Protein AF-A0A6B1FC77-F1 (afdb_monomer)

Solvent-accessible surface area (backbone atoms only — not comparable to full-atom values): 14897 Å² total; per-residue (Å²): 104,86,77,48,75,80,69,57,78,94,59,77,56,88,98,42,86,78,84,88,74,48,65,78,77,39,66,96,54,74,38,61,60,34,78,47,70,54,26,17,66,42,62,85,24,40,57,65,63,69,78,75,63,77,75,54,61,80,74,49,74,82,84,66,93,50,86,62,49,71,49,50,53,45,50,51,50,52,60,69,29,27,76,75,42,71,45,80,46,56,42,68,87,42,45,5,66,68,58,52,51,55,72,65,49,88,85,61,95,74,82,90,83,73,89,86,80,60,59,63,84,70,40,49,62,24,66,85,72,62,82,28,33,46,36,78,36,99,68,76,76,27,32,25,32,64,49,52,83,86,35,81,52,61,24,50,57,30,92,86,73,73,32,31,37,44,58,29,89,93,72,43,56,41,47,71,29,86,90,50,85,67,71,62,50,65,21,92,82,68,67,65,31,32,49,37,84,44,80,53,99,94,44,66,28,32,27,34,68,39,50,81,79,37,90,90,33,82,56,66,46,64,45,87,79,35,78,68,58,67,56,66,75,74,72,78,81,82,132

Structure (mmCIF, N/CA/C/O backbone):
data_AF-A0A6B1FC77-F1
#
_entry.id   AF-A0A6B1FC77-F1
#
loop_
_atom_site.group_PDB
_atom_site.id
_atom_site.type_symbol
_atom_site.label_atom_id
_atom_site.label_alt_id
_atom_site.label_comp_id
_atom_site.label_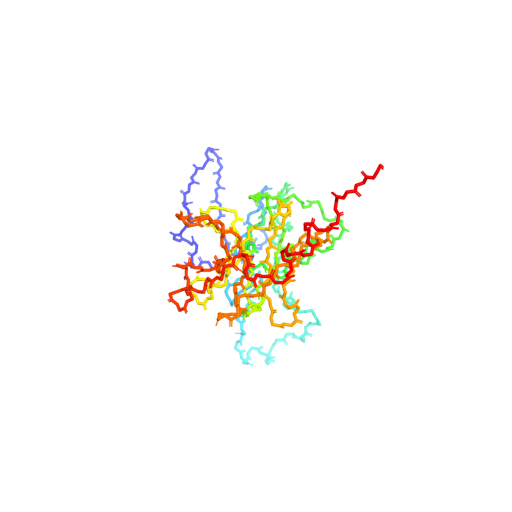asym_id
_atom_site.label_entity_id
_atom_site.label_seq_id
_atom_site.pdbx_PDB_ins_code
_atom_site.Cartn_x
_atom_site.Cartn_y
_atom_site.Cartn_z
_atom_site.occupancy
_atom_site.B_iso_or_equiv
_atom_site.auth_seq_id
_atom_site.auth_comp_id
_atom_site.auth_asym_id
_atom_site.auth_atom_id
_atom_site.pdbx_PDB_model_num
ATOM 1 N N . LEU A 1 1 ? -5.277 11.095 22.148 1.00 46.06 1 LEU A N 1
ATOM 2 C CA . LEU A 1 1 ? -6.163 12.238 21.789 1.00 46.06 1 LEU A CA 1
ATOM 3 C C . LEU A 1 1 ? -5.462 13.597 21.628 1.00 46.06 1 LEU A C 1
ATOM 5 O O . LEU A 1 1 ? -6.017 14.439 20.931 1.00 46.06 1 LEU A O 1
ATOM 9 N N . SER A 1 2 ? -4.287 13.858 22.225 1.00 41.94 2 SER A N 1
ATOM 10 C CA . SER A 1 2 ? -3.631 15.180 22.100 1.00 41.94 2 SER A CA 1
ATOM 11 C C . SER A 1 2 ? -3.271 15.571 20.657 1.00 41.94 2 SER A C 1
ATOM 13 O O . SER A 1 2 ? -3.203 16.755 20.360 1.00 41.94 2 SER A O 1
ATOM 15 N N . ARG A 1 3 ? -3.110 14.596 19.748 1.00 44.06 3 ARG A N 1
ATOM 16 C CA . ARG A 1 3 ? -2.780 14.829 18.331 1.00 44.06 3 ARG A CA 1
ATOM 17 C C . ARG A 1 3 ? -3.946 15.328 17.463 1.00 44.06 3 ARG A C 1
ATOM 19 O O . ARG A 1 3 ? -3.710 16.145 16.580 1.00 44.06 3 ARG A O 1
ATOM 26 N N . TYR A 1 4 ? -5.182 14.880 17.720 1.00 49.94 4 TYR A N 1
ATOM 27 C CA . TYR A 1 4 ? -6.354 15.223 16.888 1.00 49.94 4 TYR A CA 1
ATOM 28 C C . TYR A 1 4 ? -7.190 16.381 17.395 1.00 49.94 4 TYR A C 1
ATOM 30 O O . TYR A 1 4 ? -7.891 17.008 16.607 1.00 49.94 4 TYR A O 1
ATOM 38 N N . ARG A 1 5 ? -7.066 16.715 18.685 1.00 50.34 5 ARG A N 1
ATOM 39 C CA . ARG A 1 5 ? -7.788 17.842 19.291 1.00 50.34 5 ARG A CA 1
ATOM 40 C C . ARG A 1 5 ? -7.537 19.175 18.573 1.00 50.34 5 ARG A C 1
ATOM 42 O O . ARG A 1 5 ? -8.351 20.077 18.698 1.00 50.34 5 ARG A O 1
ATOM 49 N N . GLN A 1 6 ? -6.410 19.290 17.866 1.00 45.97 6 GLN A N 1
ATOM 50 C CA . GLN A 1 6 ? -5.999 20.489 17.130 1.00 45.97 6 GLN A CA 1
ATOM 51 C C . GLN A 1 6 ? -6.109 20.357 15.601 1.00 45.97 6 GLN A C 1
ATOM 53 O O . GLN A 1 6 ? -5.943 21.353 14.907 1.00 45.97 6 GLN A O 1
ATOM 58 N N . SER A 1 7 ? -6.349 19.157 15.061 1.00 44.78 7 SER A N 1
ATOM 59 C CA . SER A 1 7 ? -6.265 18.886 13.614 1.00 44.78 7 SER A CA 1
ATOM 60 C C . SER A 1 7 ? -7.564 18.371 12.996 1.00 44.78 7 SER A C 1
ATOM 62 O O . SER A 1 7 ? -7.728 18.461 11.781 1.00 44.78 7 SER A O 1
ATOM 64 N N . LEU A 1 8 ? -8.517 17.893 13.803 1.00 54.00 8 LEU A N 1
ATOM 65 C CA . LEU A 1 8 ? -9.879 17.660 13.335 1.00 54.00 8 LEU A CA 1
ATOM 66 C C . LEU A 1 8 ? -10.684 18.950 13.481 1.00 54.00 8 LEU A C 1
ATOM 68 O O . LEU A 1 8 ? -10.786 19.478 14.593 1.00 54.00 8 LEU A O 1
ATOM 72 N N . PRO A 1 9 ? -11.263 19.467 12.390 1.00 54.16 9 PRO A N 1
ATOM 73 C CA . PRO A 1 9 ? -11.944 20.742 12.439 1.00 54.16 9 PRO A CA 1
ATOM 74 C C . PRO A 1 9 ? -13.197 20.616 13.320 1.00 54.16 9 PRO A C 1
ATOM 76 O O . PRO A 1 9 ? -13.949 19.642 13.234 1.00 54.16 9 PRO A O 1
ATOM 79 N N . SER A 1 10 ? -13.428 21.601 14.189 1.00 56.03 10 SER A N 1
ATOM 80 C CA . SER A 1 10 ? -14.660 21.721 14.972 1.00 56.03 10 SER A CA 1
ATOM 81 C C . SER A 1 10 ? -15.781 22.234 14.064 1.00 56.03 10 SER A C 1
ATOM 83 O O . SER A 1 10 ? -16.212 23.380 14.170 1.00 56.03 10 SER A O 1
ATOM 85 N N . VAL A 1 11 ? -16.189 21.422 13.089 1.00 58.25 11 VAL A N 1
ATOM 86 C CA . VAL A 1 11 ? -17.221 21.798 12.117 1.00 58.25 11 VAL A CA 1
ATOM 87 C C . VAL A 1 11 ? -18.572 21.341 12.636 1.00 58.25 11 VAL A C 1
ATOM 89 O O . VAL A 1 11 ? -18.787 20.149 12.855 1.00 58.25 11 VAL A O 1
ATOM 92 N N . GLN A 1 12 ? -19.504 22.279 12.781 1.00 56.72 12 GLN A N 1
ATOM 93 C CA . GLN A 1 12 ? -20.919 21.935 12.792 1.00 56.72 12 GLN A CA 1
ATOM 94 C C . GLN A 1 12 ? -21.376 21.746 11.351 1.00 56.72 12 GLN A C 1
ATOM 96 O O . GLN A 1 12 ? -21.453 22.695 10.571 1.00 56.72 12 GLN A O 1
ATOM 101 N N . VAL A 1 13 ? -21.638 20.499 10.977 1.00 59.28 13 VAL A N 1
ATOM 102 C CA . VAL A 1 13 ? -22.193 20.172 9.666 1.00 59.28 13 VAL A CA 1
ATOM 103 C C . VAL A 1 13 ? -23.699 20.030 9.842 1.00 59.28 13 VAL A C 1
ATOM 105 O O . VAL A 1 13 ? -24.142 19.035 10.403 1.00 59.28 13 VAL A O 1
ATOM 108 N N . ARG A 1 14 ? -24.466 21.029 9.376 1.00 57.38 14 ARG A N 1
ATOM 109 C CA . ARG A 1 14 ? -25.935 20.994 9.184 1.00 57.38 14 ARG A CA 1
ATOM 110 C C . ARG A 1 14 ? -26.692 20.215 10.275 1.00 57.38 14 ARG A C 1
ATOM 112 O O . ARG A 1 14 ? -27.082 19.069 10.059 1.00 57.38 14 ARG A O 1
ATOM 119 N N . ASP A 1 15 ? -26.850 20.841 11.440 1.00 65.56 15 ASP A N 1
ATOM 120 C CA . ASP A 1 15 ? -27.596 20.340 12.610 1.00 65.56 15 ASP A CA 1
ATOM 121 C C . ASP A 1 15 ? -27.079 19.034 13.241 1.00 65.56 15 ASP A C 1
ATOM 123 O O . ASP A 1 15 ? -27.735 18.448 14.103 1.00 65.56 15 ASP A O 1
ATOM 127 N N . ARG A 1 16 ? -25.878 18.568 12.869 1.00 67.69 16 ARG A N 1
ATOM 128 C CA . ARG A 1 16 ? -25.232 17.403 13.490 1.00 67.69 16 ARG A CA 1
ATOM 129 C C . ARG A 1 16 ? -24.074 17.820 14.385 1.00 67.69 16 ARG A C 1
ATOM 131 O O . ARG A 1 16 ? -23.203 18.598 13.994 1.00 67.69 16 ARG A O 1
ATOM 138 N N . THR A 1 17 ? -24.046 17.252 15.589 1.00 75.44 17 THR A N 1
ATOM 139 C CA . THR A 1 17 ? -22.968 17.476 16.558 1.00 75.44 17 THR A CA 1
ATOM 140 C C . THR A 1 17 ? -21.870 16.439 16.354 1.00 75.44 17 THR A C 1
ATOM 142 O O . THR A 1 17 ? -22.101 15.245 16.528 1.00 75.44 17 THR A O 1
ATOM 145 N N . LEU A 1 18 ? -20.662 16.890 16.014 1.00 78.75 18 LEU A N 1
ATOM 146 C CA . LEU A 1 18 ? -19.475 16.040 15.975 1.00 78.75 18 LEU A CA 1
ATOM 147 C C . LEU A 1 18 ? -18.827 16.009 17.365 1.00 78.75 18 LEU A C 1
ATOM 149 O O . LEU A 1 18 ? -18.390 17.044 17.867 1.00 78.75 18 LEU A O 1
ATOM 153 N N . GLN A 1 19 ? -18.745 14.831 17.984 1.00 80.81 19 GLN A N 1
ATOM 154 C CA . GLN A 1 19 ? -18.071 14.639 19.271 1.00 80.81 19 GLN A CA 1
ATOM 155 C C . GLN A 1 19 ? -16.763 13.867 19.083 1.00 80.81 19 GLN A C 1
ATOM 157 O O . GLN A 1 19 ? -16.722 12.861 18.382 1.00 80.81 19 GLN A O 1
ATOM 162 N N . GLN A 1 20 ? -15.692 14.342 19.720 1.00 80.00 20 GLN A N 1
ATOM 163 C CA . GLN A 1 20 ? -14.365 13.729 19.653 1.00 80.00 20 GLN A CA 1
ATOM 164 C C . GLN A 1 20 ? -13.983 13.155 21.024 1.00 80.00 20 GLN A C 1
ATOM 166 O O . GLN A 1 20 ? -14.047 13.853 22.037 1.00 80.00 20 GLN A O 1
ATOM 171 N N . SER A 1 21 ? -13.548 11.897 21.062 1.00 80.75 21 SER A N 1
ATOM 172 C CA . SER A 1 21 ? -13.193 11.177 22.294 1.00 80.75 21 SER A CA 1
ATOM 173 C C . SER A 1 21 ? -12.153 10.082 22.013 1.00 80.75 21 SER A C 1
ATOM 175 O O . SER A 1 21 ? -12.058 9.603 20.886 1.00 80.75 21 SER A O 1
ATOM 177 N N . THR A 1 22 ? -11.372 9.656 23.017 1.00 82.06 22 THR A N 1
ATOM 178 C CA . THR A 1 22 ? -10.685 8.353 22.932 1.00 82.06 22 THR A CA 1
ATOM 179 C C . THR A 1 22 ? -11.725 7.258 23.102 1.00 82.06 22 THR A C 1
ATOM 181 O O . THR A 1 22 ? -12.729 7.470 23.787 1.00 82.06 22 THR A O 1
ATOM 184 N N . VAL A 1 23 ? -11.434 6.069 22.578 1.00 78.62 23 VAL A N 1
ATOM 185 C CA . VAL A 1 23 ? -12.248 4.872 22.816 1.00 78.62 23 VAL A CA 1
ATOM 186 C C . VAL A 1 23 ? -12.459 4.636 24.319 1.00 78.62 23 VAL A C 1
ATOM 188 O O . VAL A 1 23 ? -13.595 4.461 24.751 1.00 78.62 23 VAL A O 1
ATOM 191 N N . HIS A 1 24 ? -11.407 4.775 25.137 1.00 75.50 24 HIS A N 1
ATOM 192 C CA . HIS A 1 24 ? -11.512 4.682 26.601 1.00 75.50 24 HIS A CA 1
ATOM 193 C C . HIS A 1 24 ? -12.516 5.677 27.202 1.00 75.50 24 HIS A C 1
ATOM 195 O O . HIS A 1 24 ? -13.361 5.295 28.006 1.00 75.50 24 HIS A O 1
ATOM 201 N N . SER A 1 25 ? -12.453 6.953 26.805 1.00 77.25 25 SER A N 1
ATOM 202 C CA . SER A 1 25 ? -13.343 7.997 27.340 1.00 77.25 25 SER A CA 1
ATOM 203 C C . SER A 1 25 ? -14.783 7.915 26.819 1.00 77.25 25 SER A C 1
ATOM 205 O O . SER A 1 25 ? -15.677 8.537 27.389 1.00 77.25 25 SER A O 1
ATOM 207 N N . ALA A 1 26 ? -15.008 7.167 25.736 1.00 72.44 26 ALA A N 1
ATOM 208 C CA . ALA A 1 26 ? -16.321 6.958 25.133 1.00 72.44 26 ALA A CA 1
ATOM 209 C C . ALA A 1 26 ? -17.082 5.772 25.748 1.00 72.44 26 ALA A C 1
ATOM 211 O O . ALA A 1 26 ? -18.221 5.505 25.361 1.00 72.44 26 ALA A O 1
ATOM 212 N N . LYS A 1 27 ? -16.480 5.047 26.700 1.00 75.44 27 LYS A N 1
ATOM 213 C CA . LYS A 1 27 ? -17.118 3.904 27.357 1.00 75.44 27 LYS A CA 1
ATOM 214 C C . LYS A 1 27 ? -18.454 4.325 27.985 1.00 75.44 27 LYS A C 1
ATOM 216 O O . LYS A 1 27 ? -18.521 5.297 28.730 1.00 75.44 27 LYS A O 1
ATOM 221 N N . GLY A 1 28 ? -19.519 3.590 27.665 1.00 78.62 28 GLY A N 1
ATOM 222 C CA . GLY A 1 28 ? -20.880 3.881 28.136 1.00 78.62 28 GLY A CA 1
ATOM 223 C C . GLY A 1 28 ? -21.636 4.955 27.343 1.00 78.62 28 GLY A C 1
ATOM 224 O O . GLY A 1 28 ? -22.764 5.272 27.702 1.00 78.62 28 GLY A O 1
ATOM 225 N N . ARG A 1 29 ? -21.057 5.502 26.266 1.00 81.44 29 ARG A N 1
ATOM 226 C CA . ARG A 1 29 ? -21.741 6.411 25.333 1.00 81.44 29 ARG A CA 1
ATOM 227 C C . ARG A 1 29 ? -22.002 5.712 24.007 1.00 81.44 29 ARG A C 1
ATOM 229 O O . ARG A 1 29 ? -21.190 4.906 23.564 1.00 81.44 29 ARG A O 1
ATOM 236 N N . GLU A 1 30 ? -23.119 6.041 23.376 1.00 87.56 30 GLU A N 1
ATOM 237 C CA . GLU A 1 30 ? -23.493 5.549 22.050 1.00 87.56 30 GLU A CA 1
ATOM 238 C C . GLU A 1 30 ? -23.636 6.716 21.079 1.00 87.56 30 GLU A C 1
ATOM 240 O O . GLU A 1 30 ? -23.892 7.851 21.488 1.00 87.56 30 GLU A O 1
ATOM 245 N N . ALA A 1 31 ? -23.484 6.423 19.792 1.00 88.00 31 ALA A N 1
ATOM 246 C CA . ALA A 1 31 ? -23.710 7.373 18.714 1.00 88.00 31 ALA A CA 1
ATOM 247 C C . ALA A 1 31 ? -24.413 6.679 17.544 1.00 88.00 31 ALA A C 1
ATOM 249 O O . ALA A 1 31 ? -24.269 5.472 17.350 1.00 88.00 31 ALA A O 1
ATOM 250 N N . ASP A 1 32 ? -25.140 7.437 16.724 1.00 90.44 32 ASP A N 1
ATOM 251 C CA . ASP A 1 32 ? -25.748 6.881 15.508 1.00 90.44 32 ASP A CA 1
ATOM 252 C C . ASP A 1 32 ? -24.677 6.338 14.555 1.00 90.44 32 ASP A C 1
ATOM 254 O O . ASP A 1 32 ? -24.821 5.257 13.988 1.00 90.44 32 ASP A O 1
ATOM 258 N N . TYR A 1 33 ? -23.566 7.068 14.440 1.00 90.62 33 TYR A N 1
ATOM 259 C CA . TYR A 1 33 ? -22.418 6.700 13.625 1.00 90.62 33 TYR A CA 1
ATOM 260 C C . TYR A 1 33 ? -21.125 6.879 14.412 1.00 90.62 33 TYR A C 1
ATOM 262 O O . TYR A 1 33 ? -20.954 7.874 15.119 1.00 90.62 33 TYR A O 1
ATOM 270 N N . VAL A 1 34 ? -20.192 5.945 14.240 1.00 91.19 34 VAL A N 1
ATOM 271 C CA . VAL A 1 34 ? -18.843 6.025 14.814 1.00 91.19 34 VAL A CA 1
ATOM 272 C C . VAL A 1 34 ? -17.828 6.093 13.682 1.00 91.19 34 VAL A C 1
ATOM 274 O O . VAL A 1 34 ? -17.891 5.309 12.740 1.00 91.19 34 VAL A O 1
ATOM 277 N N . VAL A 1 35 ? -16.878 7.021 13.781 1.00 91.00 35 VAL A N 1
ATOM 278 C CA . VAL A 1 35 ? -15.728 7.098 12.874 1.00 91.00 35 VAL A CA 1
ATOM 279 C C . VAL A 1 35 ? -14.473 6.799 13.683 1.00 91.00 35 VAL A C 1
ATOM 281 O O . VAL A 1 35 ? -14.120 7.561 14.583 1.00 91.00 35 VAL A O 1
ATOM 284 N N . VAL A 1 36 ? -13.811 5.686 13.379 1.00 90.75 36 VAL A N 1
ATOM 285 C CA . VAL A 1 36 ? -12.549 5.295 14.013 1.00 90.75 36 VAL A CA 1
ATOM 286 C C . VAL A 1 36 ? -11.402 5.743 13.118 1.00 90.75 36 VAL A C 1
ATOM 288 O O . VAL A 1 36 ? -11.372 5.440 11.926 1.00 90.75 36 VAL A O 1
ATOM 291 N N . LEU A 1 37 ? -10.468 6.487 13.702 1.00 89.81 37 LEU A N 1
ATOM 292 C CA . LEU A 1 37 ? -9.291 7.026 13.027 1.00 89.81 37 LEU A CA 1
ATOM 293 C C . LEU A 1 37 ? -8.033 6.281 13.483 1.00 89.81 37 LEU A C 1
ATOM 295 O O . LEU A 1 37 ? -8.066 5.556 14.475 1.00 89.81 37 LEU A O 1
ATOM 299 N N . ASP A 1 38 ? -6.917 6.519 12.792 1.00 87.81 38 ASP A N 1
ATOM 300 C CA . ASP A 1 38 ? -5.596 5.976 13.142 1.00 87.81 38 ASP A CA 1
ATOM 301 C C . ASP A 1 38 ? -5.481 4.448 13.139 1.00 87.81 38 ASP A C 1
ATOM 303 O O . ASP A 1 38 ? -4.622 3.872 13.805 1.00 87.81 38 ASP A O 1
ATOM 307 N N . LEU A 1 39 ? -6.279 3.782 12.304 1.00 89.56 39 LEU A N 1
ATOM 308 C CA . LEU A 1 39 ? -6.163 2.343 12.078 1.00 89.56 39 LEU A CA 1
ATOM 309 C C . LEU A 1 39 ? -4.975 2.027 11.164 1.00 89.56 39 LEU A C 1
ATOM 311 O O . LEU A 1 39 ? -5.123 1.717 9.980 1.00 89.56 39 LEU A O 1
ATOM 315 N N . LYS A 1 40 ? -3.779 2.105 11.737 1.00 88.31 40 LYS A N 1
ATOM 316 C CA . LYS A 1 40 ? -2.499 1.865 11.074 1.00 88.31 40 LYS A CA 1
ATOM 317 C C . LYS A 1 40 ? -1.528 1.144 11.997 1.00 88.31 40 LYS A C 1
ATOM 319 O O . LYS A 1 40 ? -1.560 1.347 13.207 1.00 88.31 40 LYS A O 1
ATOM 324 N N . ASP A 1 41 ? -0.669 0.331 11.404 1.00 87.25 41 ASP A N 1
ATOM 325 C CA . ASP A 1 41 ? 0.380 -0.412 12.098 1.00 87.25 41 ASP A CA 1
ATOM 326 C C . ASP A 1 41 ? 1.590 0.502 12.376 1.00 87.25 41 ASP A C 1
ATOM 328 O O . ASP A 1 41 ? 2.491 0.676 11.548 1.00 87.25 41 ASP A O 1
ATOM 332 N N . GLU A 1 42 ? 1.554 1.195 13.516 1.00 84.38 42 GLU A N 1
ATOM 333 C CA . GLU A 1 42 ? 2.651 2.025 14.016 1.00 84.38 42 GLU A CA 1
ATOM 334 C C . GLU A 1 42 ? 2.587 2.177 15.542 1.00 84.38 42 GLU A C 1
ATOM 336 O O . GLU A 1 42 ? 1.525 2.025 16.137 1.00 84.38 42 GLU A O 1
ATOM 341 N N . ARG A 1 43 ? 3.689 2.607 16.180 1.00 82.38 43 ARG A N 1
ATOM 342 C CA . ARG A 1 43 ? 3.772 2.738 17.653 1.00 82.38 43 ARG A CA 1
ATOM 343 C C . ARG A 1 43 ? 2.615 3.498 18.310 1.00 82.38 43 ARG A C 1
ATOM 345 O O . ARG A 1 43 ? 2.259 3.187 19.437 1.00 82.38 43 ARG A O 1
ATOM 352 N N . ARG A 1 44 ? 2.059 4.515 17.638 1.00 83.25 44 ARG A N 1
ATOM 353 C CA . ARG A 1 44 ? 0.916 5.316 18.136 1.00 83.25 44 ARG A CA 1
ATOM 354 C C . ARG A 1 44 ? -0.385 5.078 17.367 1.00 83.25 44 ARG A C 1
ATOM 356 O O . ARG A 1 44 ? -1.292 5.901 17.479 1.00 83.25 44 ARG A O 1
ATOM 363 N N . GLY A 1 45 ? -0.417 4.053 16.524 1.00 87.25 45 GLY A N 1
ATOM 364 C CA . GLY A 1 45 ? -1.601 3.650 15.788 1.00 87.25 45 GLY A CA 1
ATOM 365 C C . GLY A 1 45 ? -2.589 2.941 16.701 1.00 87.25 45 GLY A C 1
ATOM 366 O O . GLY A 1 45 ? -2.458 2.967 17.925 1.00 87.25 45 GLY A O 1
ATOM 367 N N . PHE A 1 46 ? -3.592 2.327 16.090 1.00 88.88 46 PHE A N 1
ATOM 368 C CA . PHE A 1 46 ? -4.536 1.471 16.786 1.00 88.88 46 PHE A CA 1
ATOM 369 C C . PHE A 1 46 ? -4.509 0.073 16.150 1.00 88.88 46 PHE A C 1
ATOM 371 O O . PHE A 1 46 ? -4.914 -0.044 14.986 1.00 88.88 46 PHE A O 1
ATOM 378 N N . PRO A 1 47 ? -4.023 -0.977 16.847 1.00 89.88 47 PRO A N 1
ATOM 379 C CA . PRO A 1 47 ? -3.602 -1.033 18.256 1.00 89.88 47 PRO A CA 1
ATOM 380 C C . PRO A 1 47 ? -2.381 -0.169 18.596 1.00 89.88 47 PRO A C 1
ATOM 382 O O . PRO A 1 47 ? -1.476 -0.006 17.776 1.00 89.88 47 PRO A O 1
ATOM 385 N N . SER A 1 48 ? -2.361 0.359 19.821 1.00 87.06 48 SER A N 1
ATOM 386 C CA . SER A 1 48 ? -1.160 0.961 20.406 1.00 87.06 48 SER A CA 1
ATOM 387 C C . SER A 1 48 ? -0.088 -0.110 20.636 1.00 87.06 48 SER A C 1
ATOM 389 O O . SER A 1 48 ? -0.391 -1.192 21.129 1.00 87.06 48 SER A O 1
ATOM 391 N N . GLN A 1 49 ? 1.170 0.204 20.310 1.00 84.44 49 GLN A N 1
ATOM 392 C CA . GLN A 1 49 ? 2.334 -0.665 20.574 1.00 84.44 49 GLN A CA 1
ATOM 393 C C . GLN A 1 49 ? 3.266 -0.049 21.625 1.00 84.44 49 GLN A C 1
ATOM 395 O O . GLN A 1 49 ? 4.454 -0.366 21.686 1.00 84.44 49 GLN A O 1
ATOM 400 N N . PHE A 1 50 ? 2.776 0.930 22.385 1.00 80.62 50 PHE A N 1
ATOM 401 C CA . PHE A 1 50 ? 3.489 1.368 23.575 1.00 80.62 50 PHE A CA 1
ATOM 402 C C . PHE A 1 50 ? 3.398 0.271 24.625 1.00 80.62 50 PHE A C 1
ATOM 404 O O . PHE A 1 50 ? 2.301 -0.148 24.971 1.00 80.62 50 PHE A O 1
ATOM 411 N N . GLU A 1 51 ? 4.557 -0.170 25.095 1.00 69.56 51 GLU A N 1
ATOM 412 C CA . GLU A 1 51 ? 4.660 -1.019 26.272 1.00 69.56 51 GLU A CA 1
ATOM 413 C C . GLU A 1 51 ? 4.376 -0.172 27.514 1.00 69.56 51 GLU A C 1
ATOM 415 O O . GLU A 1 51 ? 4.812 0.986 27.602 1.00 69.56 51 GLU A O 1
ATOM 420 N N . ASP A 1 52 ? 3.619 -0.748 28.440 1.00 70.69 52 ASP A N 1
ATOM 421 C CA . ASP A 1 52 ? 3.378 -0.164 29.750 1.00 70.69 52 ASP A CA 1
ATOM 422 C C . ASP A 1 52 ? 4.637 -0.245 30.626 1.00 70.69 52 ASP A C 1
ATOM 424 O O . ASP A 1 52 ? 5.634 -0.888 30.289 1.00 70.69 52 ASP A O 1
ATOM 428 N N . ASP A 1 53 ? 4.625 0.474 31.747 1.00 77.69 53 ASP A N 1
ATOM 429 C CA . ASP A 1 53 ? 5.733 0.431 32.697 1.00 77.69 53 ASP A CA 1
ATOM 430 C C . ASP A 1 53 ? 5.875 -0.994 33.273 1.00 77.69 53 ASP A C 1
ATOM 432 O O . ASP A 1 53 ? 4.877 -1.528 33.762 1.00 77.69 53 ASP A O 1
ATOM 436 N N . PRO A 1 54 ? 7.084 -1.592 33.300 1.00 76.62 54 PRO A N 1
ATOM 437 C CA . PRO A 1 54 ? 7.306 -2.932 33.855 1.00 76.62 54 PRO A CA 1
ATOM 438 C C . PRO A 1 54 ? 6.827 -3.108 35.305 1.00 76.62 54 PRO A C 1
ATOM 440 O O . PRO A 1 54 ? 6.602 -4.224 35.766 1.00 76.62 54 PRO A O 1
ATOM 443 N N . LEU A 1 55 ? 6.677 -2.019 36.067 1.00 79.50 55 LEU A N 1
ATOM 444 C CA . LEU A 1 55 ? 6.112 -2.068 37.417 1.00 79.50 55 LEU A CA 1
ATOM 445 C C . LEU A 1 55 ? 4.615 -2.397 37.426 1.00 79.50 55 LEU A C 1
ATOM 447 O O . LEU A 1 55 ? 4.123 -2.941 38.416 1.00 79.50 55 LEU A O 1
ATOM 451 N N . LEU A 1 56 ? 3.888 -2.079 36.353 1.00 72.44 56 LEU A N 1
ATOM 452 C CA . LEU A 1 56 ? 2.468 -2.402 36.218 1.00 72.44 56 LEU A CA 1
ATOM 453 C C . LEU A 1 56 ? 2.249 -3.904 35.997 1.00 72.44 56 LEU A C 1
ATOM 455 O O . LEU A 1 56 ? 1.211 -4.415 36.414 1.00 72.44 56 LEU A O 1
ATOM 459 N N . ASP A 1 57 ? 3.250 -4.628 35.487 1.00 73.25 57 ASP A N 1
ATOM 460 C CA . ASP A 1 57 ? 3.198 -6.087 35.316 1.00 73.25 57 ASP A CA 1
ATOM 461 C C . ASP A 1 57 ? 3.016 -6.826 36.649 1.00 73.25 57 ASP A C 1
ATOM 463 O O . ASP A 1 57 ? 2.404 -7.891 36.698 1.00 73.25 57 ASP A O 1
ATOM 467 N N . LEU A 1 58 ? 3.490 -6.244 37.759 1.00 78.06 58 LEU A N 1
ATOM 468 C CA . LEU A 1 58 ? 3.361 -6.827 39.102 1.00 78.06 58 LEU A CA 1
ATOM 469 C C . LEU A 1 58 ? 1.904 -6.947 39.567 1.00 78.06 58 LEU A C 1
ATOM 471 O O . LEU A 1 58 ? 1.603 -7.746 40.455 1.00 78.06 58 LEU A O 1
ATOM 475 N N . VAL A 1 59 ? 1.016 -6.126 39.005 1.00 82.00 59 VAL A N 1
ATOM 476 C CA . VAL A 1 59 ? -0.416 -6.083 39.335 1.00 82.00 59 VAL A CA 1
ATOM 477 C C . VAL A 1 59 ? -1.299 -6.363 38.121 1.00 82.00 59 VAL A C 1
ATOM 479 O O . VAL A 1 59 ? -2.527 -6.334 38.240 1.00 82.00 59 VAL A O 1
ATOM 482 N N . ALA A 1 60 ? -0.692 -6.628 36.964 1.00 71.38 60 ALA A N 1
ATOM 483 C CA . ALA A 1 60 ? -1.412 -6.907 35.742 1.00 71.38 60 ALA A CA 1
ATOM 484 C C . ALA A 1 60 ? -2.111 -8.273 35.835 1.00 71.38 60 ALA A C 1
ATOM 486 O O . ALA A 1 60 ? -1.584 -9.224 36.426 1.00 71.38 60 ALA A O 1
ATOM 487 N N . PRO A 1 61 ? -3.313 -8.404 35.253 1.00 70.50 61 PRO A N 1
ATOM 488 C CA . PRO A 1 61 ? -3.912 -9.711 35.049 1.00 70.50 61 PRO A CA 1
ATOM 489 C C . PRO A 1 61 ? -2.991 -10.594 34.184 1.00 70.50 61 PRO A C 1
ATOM 491 O O . PRO A 1 61 ? 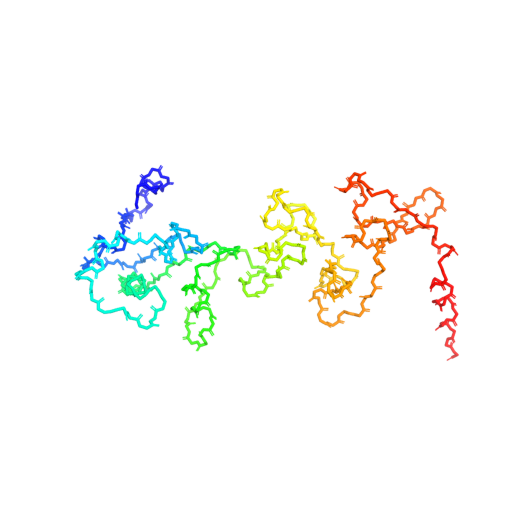-2.174 -10.081 33.418 1.00 70.50 61 PRO A O 1
ATOM 494 N N . PRO A 1 62 ? -3.113 -11.929 34.282 1.00 71.06 62 PRO A N 1
ATOM 495 C CA . PRO A 1 62 ? -2.307 -12.840 33.481 1.00 71.06 62 PRO A CA 1
ATOM 496 C C . PRO A 1 62 ? -2.466 -12.546 31.986 1.00 71.06 62 PRO A C 1
ATOM 498 O O . PRO A 1 62 ? -3.576 -12.322 31.501 1.00 71.06 62 PRO A O 1
ATOM 501 N N . MET A 1 63 ? -1.337 -12.574 31.277 1.00 67.56 63 MET A N 1
ATOM 502 C CA . MET A 1 63 ? -1.245 -12.221 29.864 1.00 67.56 63 MET A CA 1
ATOM 503 C C . MET A 1 63 ? -2.202 -13.081 29.026 1.00 67.56 63 MET A C 1
ATOM 505 O O . MET A 1 63 ? -2.143 -14.313 29.047 1.00 67.56 63 MET A O 1
ATOM 509 N N . GLU A 1 64 ? -3.111 -12.431 28.301 1.00 73.94 64 GLU A N 1
ATOM 510 C CA . GLU A 1 64 ? -4.044 -13.115 27.406 1.00 73.94 64 GLU A CA 1
ATOM 511 C C . GLU A 1 64 ? -3.298 -13.662 26.178 1.00 73.94 64 GLU A C 1
ATOM 513 O O . GLU A 1 64 ? -2.371 -13.040 25.667 1.00 73.94 64 GLU A O 1
ATOM 518 N N . ALA A 1 65 ? -3.723 -14.820 25.662 1.00 76.31 65 ALA A N 1
ATOM 519 C CA . ALA A 1 65 ? -3.053 -15.486 24.538 1.00 76.31 65 ALA A CA 1
ATOM 520 C C . ALA A 1 65 ? -3.152 -14.725 23.198 1.00 76.31 65 ALA A C 1
ATOM 522 O O . ALA A 1 65 ? -2.478 -15.080 22.232 1.00 76.31 65 ALA A O 1
ATOM 523 N N . HIS A 1 66 ? -4.011 -13.708 23.114 1.00 74.69 66 HIS A N 1
ATOM 524 C CA . HIS A 1 66 ? -4.238 -12.942 21.895 1.00 74.69 66 HIS A CA 1
ATOM 525 C C . HIS A 1 66 ? -3.359 -11.689 21.859 1.00 74.69 66 HIS A C 1
ATOM 527 O O . HIS A 1 66 ? -3.395 -10.865 22.769 1.00 74.69 66 HIS A O 1
ATOM 533 N N . GLU A 1 67 ? -2.621 -11.513 20.765 1.00 82.31 67 GLU A N 1
ATOM 534 C CA . GLU A 1 67 ? -1.803 -10.322 20.517 1.00 82.31 67 GLU A CA 1
ATOM 535 C C . GLU A 1 67 ? -2.650 -9.046 20.643 1.00 82.31 67 GLU A C 1
ATOM 537 O O . GLU A 1 67 ? -3.731 -8.987 20.067 1.00 82.31 67 GLU A O 1
ATOM 542 N N . PHE A 1 68 ? -2.200 -8.025 21.374 1.00 86.56 68 PHE A N 1
ATOM 543 C CA . PHE A 1 68 ? -2.969 -6.789 21.608 1.00 86.56 68 PHE A CA 1
ATOM 544 C C . PHE A 1 68 ? -4.356 -6.999 22.259 1.00 86.56 68 PHE A C 1
ATOM 546 O O . PHE A 1 68 ? -5.305 -6.285 21.928 1.00 86.56 68 PHE A O 1
ATOM 553 N N . ALA A 1 69 ? -4.517 -7.971 23.165 1.00 85.81 69 ALA A N 1
ATOM 554 C CA . ALA A 1 69 ? -5.815 -8.320 23.761 1.00 85.81 69 ALA A CA 1
ATOM 555 C C . ALA A 1 69 ? -6.607 -7.125 24.328 1.00 85.81 69 ALA A C 1
ATOM 557 O O . ALA A 1 69 ? -7.799 -6.983 24.038 1.00 85.81 69 ALA A O 1
ATOM 558 N N . GLU A 1 70 ? -5.966 -6.236 25.091 1.00 84.00 70 GLU A N 1
ATOM 559 C CA . GLU A 1 70 ? -6.641 -5.056 25.645 1.00 84.00 70 GLU A CA 1
ATOM 560 C C . GLU A 1 70 ? -7.130 -4.104 24.545 1.00 84.00 70 GLU A C 1
ATOM 562 O O . GLU A 1 70 ? -8.301 -3.712 24.516 1.00 84.00 70 GLU A O 1
ATOM 567 N N . GLU A 1 71 ? -6.270 -3.806 23.572 1.00 89.00 71 GLU A N 1
ATOM 568 C CA . GLU A 1 71 ? -6.600 -2.961 22.424 1.00 89.00 71 GLU A CA 1
ATOM 569 C C . GLU A 1 71 ? -7.703 -3.583 21.550 1.00 89.00 71 GLU A C 1
ATOM 571 O O . GLU A 1 71 ? -8.569 -2.864 21.045 1.00 89.00 71 GLU A O 1
ATOM 576 N N . ARG A 1 72 ? -7.759 -4.917 21.424 1.00 90.50 72 ARG A N 1
ATOM 577 C CA . ARG A 1 72 ? -8.859 -5.627 20.742 1.00 90.50 72 ARG A CA 1
ATOM 578 C C . ARG A 1 72 ? -10.193 -5.414 21.447 1.00 90.50 72 ARG A C 1
ATOM 580 O O . ARG A 1 72 ? -11.203 -5.168 20.784 1.00 90.50 72 ARG A O 1
ATOM 587 N N . ARG A 1 73 ? -10.217 -5.466 22.785 1.00 89.12 73 ARG A N 1
ATOM 588 C CA . ARG A 1 73 ? -11.432 -5.182 23.572 1.00 89.12 73 ARG A CA 1
ATOM 589 C C . ARG A 1 73 ? -11.892 -3.745 23.348 1.00 89.12 73 ARG A C 1
ATOM 591 O O . ARG A 1 73 ? -13.088 -3.506 23.184 1.00 89.12 73 ARG A O 1
ATOM 598 N N . LEU A 1 74 ? -10.960 -2.795 23.281 1.00 89.12 74 LEU A N 1
ATOM 599 C CA . LEU A 1 74 ? -11.275 -1.409 22.932 1.00 89.12 74 LEU A CA 1
ATOM 600 C C . LEU A 1 74 ? -11.829 -1.302 21.513 1.00 89.12 74 LEU A C 1
ATOM 602 O O . LEU A 1 74 ? -12.833 -0.622 21.303 1.00 89.12 74 LEU A O 1
ATOM 606 N N . PHE A 1 75 ? -11.228 -1.993 20.546 1.00 91.00 75 PHE A N 1
ATOM 607 C CA . PHE A 1 75 ? -11.690 -1.966 19.163 1.00 91.00 75 PHE A CA 1
ATOM 608 C C . PHE A 1 75 ? -13.124 -2.489 19.063 1.00 91.00 75 PHE A C 1
ATOM 610 O O . PHE A 1 75 ? -13.988 -1.804 18.519 1.00 91.00 75 PHE A O 1
ATOM 617 N N . TYR A 1 76 ? -13.424 -3.618 19.710 1.00 90.25 76 TYR A N 1
ATOM 618 C CA . TYR A 1 76 ? -14.785 -4.143 19.824 1.00 90.25 76 TYR A CA 1
ATOM 619 C C . TYR A 1 76 ? -15.757 -3.141 20.468 1.00 90.25 76 TYR A C 1
ATOM 621 O O . TYR A 1 76 ? -16.873 -2.946 19.978 1.00 90.25 76 TYR A O 1
ATOM 629 N N . VAL A 1 77 ? -15.347 -2.454 21.541 1.00 89.81 77 VAL A N 1
ATOM 630 C CA . VAL A 1 77 ? -16.165 -1.393 22.151 1.00 89.81 77 VAL A CA 1
ATOM 631 C C . VAL A 1 77 ? -16.463 -0.298 21.130 1.00 89.81 77 VAL A C 1
ATOM 633 O O . VAL A 1 77 ? -17.628 0.063 20.985 1.00 89.81 77 VAL A O 1
ATOM 636 N N . ALA A 1 78 ? -15.458 0.187 20.394 1.00 88.94 78 ALA A N 1
ATOM 637 C CA . ALA A 1 78 ? -15.633 1.221 19.375 1.00 88.94 78 ALA A CA 1
ATOM 638 C C . ALA A 1 78 ? -16.613 0.789 18.272 1.00 88.94 78 ALA A C 1
ATOM 640 O O . ALA A 1 78 ? -17.503 1.564 17.920 1.00 88.94 78 ALA A O 1
ATOM 641 N N . LEU A 1 79 ? -16.496 -0.449 17.778 1.00 89.62 79 LEU A N 1
ATOM 642 C CA . LEU A 1 79 ? -17.400 -0.996 16.762 1.00 89.62 79 LEU A CA 1
ATOM 643 C C . LEU A 1 79 ? -18.845 -1.097 17.274 1.00 89.62 79 LEU A C 1
ATOM 645 O O . LEU A 1 79 ? -19.784 -0.730 16.575 1.00 89.62 79 LEU A O 1
ATOM 649 N N . THR A 1 80 ? -19.030 -1.549 18.515 1.00 89.44 80 THR A N 1
ATOM 650 C CA . THR A 1 80 ? -20.362 -1.778 19.102 1.00 89.44 80 THR A CA 1
ATOM 651 C C . THR A 1 80 ? -21.031 -0.528 19.673 1.00 89.44 80 THR A C 1
ATOM 653 O O . THR A 1 80 ? -22.160 -0.614 20.147 1.00 89.44 80 THR A O 1
ATOM 656 N N . ARG A 1 81 ? -20.369 0.639 19.669 1.00 88.25 81 ARG A N 1
ATOM 657 C CA . ARG A 1 81 ? -20.987 1.909 20.102 1.00 88.25 81 ARG A CA 1
ATOM 658 C C . ARG A 1 81 ? -21.859 2.568 19.026 1.00 88.25 81 ARG A C 1
ATOM 660 O O . ARG A 1 81 ? -22.590 3.504 19.355 1.00 88.25 81 ARG A O 1
ATOM 667 N N . ALA A 1 82 ? -21.767 2.131 17.770 1.00 90.38 82 ALA A N 1
ATOM 668 C CA . ALA A 1 82 ? -22.562 2.677 16.675 1.00 90.38 82 ALA A CA 1
ATOM 669 C C . ALA A 1 82 ? -23.935 2.004 16.579 1.00 90.38 82 ALA A C 1
ATOM 671 O O . ALA A 1 82 ? -24.019 0.779 16.551 1.00 90.38 82 ALA A O 1
ATOM 672 N N . ARG A 1 83 ? -25.002 2.800 16.452 1.00 89.94 83 ARG A N 1
ATOM 673 C CA . ARG A 1 83 ? -26.366 2.280 16.246 1.00 89.94 83 ARG A CA 1
ATOM 674 C C . ARG A 1 83 ? -26.674 1.951 14.790 1.00 89.94 83 ARG A C 1
ATOM 676 O O . ARG A 1 83 ? -27.413 1.009 14.532 1.00 89.94 83 ARG A O 1
ATOM 683 N N . HIS A 1 84 ? -26.139 2.729 13.847 1.00 90.88 84 HIS A N 1
ATOM 684 C CA . HIS A 1 84 ? -26.430 2.573 12.419 1.00 90.88 84 HIS A CA 1
ATOM 685 C C . HIS A 1 84 ? -25.216 2.146 11.597 1.00 90.88 84 HIS A C 1
ATOM 687 O O . HIS A 1 84 ? -25.368 1.376 10.655 1.00 90.88 84 HIS A O 1
ATOM 693 N N . GLY A 1 85 ? -24.015 2.639 11.909 1.00 89.75 85 GLY A N 1
ATOM 694 C CA . GLY A 1 85 ? -22.842 2.254 11.131 1.00 89.75 85 GLY A CA 1
ATOM 695 C C . GLY A 1 85 ? -21.515 2.760 11.669 1.00 89.75 85 GLY A C 1
ATOM 696 O O . GLY A 1 85 ? -21.434 3.793 12.340 1.00 89.75 85 GLY A O 1
ATOM 697 N N . VAL A 1 86 ? -20.460 2.027 11.325 1.00 91.69 86 VAL A N 1
ATOM 698 C CA . VAL A 1 86 ? -19.081 2.350 11.686 1.00 91.69 86 VAL A CA 1
ATOM 699 C C . VAL A 1 86 ? -18.281 2.630 10.422 1.00 91.69 86 VAL A C 1
ATOM 701 O O . VAL A 1 86 ? -18.323 1.858 9.468 1.00 91.69 86 VAL A O 1
ATOM 704 N N . TYR A 1 87 ? -17.512 3.713 10.439 1.00 91.19 87 TYR A N 1
ATOM 705 C CA . TYR A 1 87 ? -16.544 4.044 9.402 1.00 91.19 87 TYR A CA 1
ATOM 706 C C . TYR A 1 87 ? -15.137 3.882 9.966 1.00 91.19 87 TYR A C 1
ATOM 708 O O . TYR A 1 87 ? -14.789 4.483 10.983 1.00 91.19 87 TYR A O 1
ATOM 716 N N . LEU A 1 88 ? -14.326 3.070 9.298 1.00 90.12 88 LEU A N 1
ATOM 717 C CA . LEU A 1 88 ? -12.951 2.785 9.687 1.00 90.12 88 LEU A CA 1
ATOM 718 C C . LEU A 1 88 ? -12.009 3.493 8.716 1.00 90.12 88 LEU A C 1
ATOM 720 O O . LEU A 1 88 ? -11.981 3.167 7.531 1.00 90.12 88 LEU A O 1
ATOM 724 N N . ILE A 1 89 ? -11.246 4.468 9.208 1.00 88.56 89 ILE A N 1
ATOM 725 C CA . ILE A 1 89 ? -10.248 5.182 8.409 1.00 88.56 89 ILE A CA 1
ATOM 726 C C . ILE A 1 89 ? -8.877 4.576 8.692 1.00 88.56 89 ILE A C 1
ATOM 728 O O . ILE A 1 89 ? -8.307 4.765 9.771 1.00 88.56 89 ILE A O 1
ATOM 732 N N . ALA A 1 90 ? -8.361 3.848 7.706 1.00 86.06 90 ALA A N 1
ATOM 733 C CA . ALA A 1 90 ? -7.089 3.144 7.774 1.00 86.06 90 ALA A CA 1
ATOM 734 C C . ALA A 1 90 ? -6.075 3.712 6.778 1.00 86.06 90 ALA A C 1
ATOM 736 O O . ALA A 1 90 ? -6.447 4.215 5.715 1.00 86.06 90 ALA A O 1
ATOM 73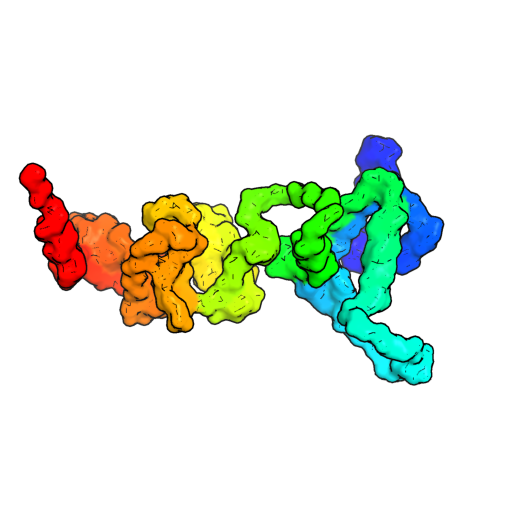7 N N . ASP A 1 91 ? -4.789 3.600 7.109 1.00 80.12 91 ASP A N 1
ATOM 738 C CA . ASP A 1 91 ? -3.717 3.855 6.146 1.00 80.12 91 ASP A CA 1
ATOM 739 C C . ASP A 1 91 ? -3.594 2.632 5.219 1.00 80.12 91 ASP A C 1
ATOM 741 O O . ASP A 1 91 ? -3.243 1.554 5.699 1.00 80.12 91 ASP A O 1
ATOM 745 N N . PRO A 1 92 ? -3.851 2.749 3.904 1.00 76.00 92 PRO A N 1
ATOM 746 C CA . PRO A 1 92 ? -3.745 1.607 2.999 1.00 76.00 92 PRO A CA 1
ATOM 747 C C . PRO A 1 92 ? -2.314 1.054 2.900 1.00 76.00 92 PRO A C 1
ATOM 749 O O . PRO A 1 92 ? -2.136 -0.124 2.609 1.00 76.00 92 PRO A O 1
ATOM 752 N N . LEU A 1 93 ? -1.287 1.873 3.157 1.00 75.12 93 LEU A N 1
ATOM 753 C CA . LEU A 1 93 ? 0.119 1.461 3.076 1.00 75.12 93 LEU A CA 1
ATOM 754 C C . LEU A 1 93 ? 0.568 0.613 4.261 1.00 75.12 93 LEU A C 1
ATOM 756 O O . LEU A 1 93 ? 1.486 -0.197 4.122 1.00 75.12 93 LEU A O 1
ATOM 760 N N . ARG A 1 94 ? -0.026 0.865 5.424 1.00 77.56 94 ARG A N 1
ATOM 761 C CA . ARG A 1 94 ? 0.300 0.237 6.706 1.00 77.56 94 ARG A CA 1
ATOM 762 C C . ARG A 1 94 ? -0.995 0.086 7.501 1.00 77.56 94 ARG A C 1
ATOM 764 O O . ARG A 1 94 ? -1.166 0.793 8.494 1.00 77.56 94 ARG A O 1
ATOM 771 N N . PRO A 1 95 ? -1.939 -0.751 7.043 1.00 84.94 95 PRO A N 1
ATOM 772 C CA . PRO A 1 95 ? -3.223 -0.892 7.715 1.00 84.94 95 PRO A CA 1
ATOM 773 C C . PRO A 1 95 ? -3.014 -1.458 9.115 1.00 84.94 95 PRO A C 1
ATOM 775 O O . PRO A 1 95 ? -2.078 -2.217 9.350 1.00 84.94 95 PRO A O 1
ATOM 778 N N . SER A 1 96 ? -3.912 -1.122 10.036 1.00 89.12 96 SER A N 1
ATOM 779 C CA . SER A 1 96 ? -3.960 -1.800 11.330 1.00 89.12 96 SER A CA 1
ATOM 780 C C . SER A 1 96 ? -4.087 -3.322 11.141 1.00 89.12 96 SER A C 1
ATOM 782 O O . SER A 1 96 ? -4.836 -3.753 10.250 1.00 89.12 96 SER A O 1
ATOM 784 N N . PRO A 1 97 ? -3.439 -4.151 11.981 1.00 87.44 97 PRO A N 1
ATOM 785 C CA . PRO A 1 97 ? -3.701 -5.588 12.023 1.00 87.44 97 PRO A CA 1
ATOM 786 C C . PRO A 1 97 ? -5.197 -5.894 12.189 1.00 87.44 97 PRO A C 1
ATOM 788 O O . PRO A 1 97 ? -5.712 -6.757 11.489 1.00 87.44 97 PRO A O 1
ATOM 791 N N . PHE A 1 98 ? -5.943 -5.106 12.975 1.00 90.56 98 PHE A N 1
ATOM 792 C CA . PHE A 1 98 ? -7.391 -5.299 13.147 1.00 90.56 98 PHE A CA 1
ATOM 793 C C . PHE A 1 98 ? -8.177 -5.091 11.848 1.00 90.56 98 PHE A C 1
ATOM 795 O O . PHE A 1 98 ? -9.127 -5.817 11.566 1.00 90.56 98 PHE A O 1
ATOM 802 N N . VAL A 1 99 ? -7.780 -4.116 11.026 1.00 88.12 99 VAL A N 1
ATOM 803 C CA . VAL A 1 99 ? -8.397 -3.897 9.707 1.00 88.12 99 VAL A CA 1
ATOM 804 C C . VAL A 1 99 ? -8.029 -5.028 8.754 1.00 88.12 99 VAL A C 1
ATOM 806 O O . VAL A 1 99 ? -8.879 -5.491 7.999 1.00 88.12 99 VAL A O 1
ATOM 809 N N . THR A 1 100 ? -6.781 -5.494 8.801 1.00 84.44 100 THR A N 1
ATOM 810 C CA . THR A 1 100 ? -6.318 -6.622 7.984 1.00 84.44 100 THR A CA 1
ATOM 811 C C . THR A 1 100 ? -7.125 -7.880 8.296 1.00 84.44 100 THR A C 1
ATOM 813 O O . THR A 1 100 ? -7.698 -8.468 7.381 1.00 84.44 100 THR A O 1
ATOM 816 N N . GLU A 1 101 ? -7.276 -8.217 9.578 1.00 86.19 101 GLU A N 1
ATOM 817 C CA . GLU A 1 101 ? -8.088 -9.342 10.051 1.00 86.19 101 GLU A CA 1
ATOM 818 C C . GLU A 1 101 ? -9.557 -9.217 9.629 1.00 86.19 101 GLU A C 1
ATOM 820 O O . GLU A 1 101 ? -10.141 -10.179 9.131 1.00 86.19 101 GLU A O 1
ATOM 825 N N . LEU A 1 102 ? -10.159 -8.032 9.776 1.00 86.12 102 LEU A N 1
ATOM 826 C CA . LEU A 1 102 ? -11.545 -7.778 9.372 1.00 86.12 102 LEU A CA 1
ATOM 827 C C . LEU A 1 102 ? -11.782 -8.028 7.883 1.00 86.12 102 LEU A C 1
ATOM 829 O O . LEU A 1 102 ? -12.834 -8.540 7.503 1.00 86.12 102 LEU A O 1
ATOM 833 N N . LEU A 1 103 ? -10.805 -7.683 7.044 1.00 80.06 103 LEU A N 1
ATOM 834 C CA . LEU A 1 103 ? -10.868 -7.979 5.622 1.00 80.06 103 LEU A CA 1
ATOM 835 C C . LEU A 1 103 ? -10.713 -9.485 5.359 1.00 80.06 103 LEU A C 1
ATOM 837 O O . LEU A 1 103 ? -11.052 -9.940 4.269 1.00 80.06 103 LEU A O 1
ATOM 841 N N . GLU A 1 104 ? -9.983 -10.229 6.207 1.00 76.81 104 GLU A N 1
ATOM 842 C CA . GLU A 1 104 ? -9.596 -11.648 5.987 1.00 76.81 104 GLU A CA 1
ATOM 843 C C . GLU A 1 104 ? -10.741 -12.592 6.315 1.00 76.81 104 GLU A C 1
ATOM 845 O O . GLU A 1 104 ? -10.914 -13.610 5.646 1.00 76.81 104 GLU A O 1
ATOM 850 N N . HIS A 1 105 ? -11.564 -12.217 7.288 1.00 77.06 105 HIS A N 1
ATOM 851 C CA . HIS A 1 105 ? -12.727 -12.990 7.675 1.00 77.06 105 HIS A CA 1
ATOM 852 C C . HIS A 1 105 ? -13.862 -12.801 6.661 1.00 77.06 105 HIS A C 1
ATOM 854 O O . HIS A 1 105 ? -14.503 -11.752 6.590 1.00 77.06 105 HIS A O 1
ATOM 860 N N . SER A 1 106 ? -14.135 -13.849 5.884 1.00 49.72 106 SER A N 1
ATOM 861 C CA . SER A 1 106 ? -15.294 -13.933 4.993 1.00 49.72 106 SER A CA 1
ATOM 862 C C . SER A 1 106 ? -16.585 -13.946 5.821 1.00 49.72 106 SER A C 1
ATOM 864 O O . SER A 1 106 ? -16.877 -14.941 6.481 1.00 49.72 106 SER A O 1
ATOM 866 N N . GLY A 1 107 ? -17.350 -12.851 5.801 1.00 61.78 107 GLY A N 1
ATOM 867 C CA . GLY A 1 107 ? -18.641 -12.747 6.499 1.00 61.78 107 GLY A CA 1
ATOM 868 C C . GLY A 1 107 ? -18.962 -11.368 7.078 1.00 61.78 107 GLY A C 1
ATOM 869 O O . GLY A 1 107 ? -20.062 -11.163 7.582 1.00 61.78 107 GLY A O 1
ATOM 870 N N . THR A 1 108 ? -18.037 -10.414 7.010 1.00 62.69 108 THR A N 1
ATOM 871 C CA . THR A 1 108 ? -18.284 -9.031 7.420 1.00 62.69 108 THR A CA 1
ATOM 872 C C . THR A 1 108 ? -18.909 -8.240 6.262 1.00 62.69 108 THR A C 1
ATOM 874 O O . THR A 1 108 ? -18.421 -8.284 5.133 1.00 62.69 108 THR A O 1
ATOM 877 N N . ASP A 1 109 ? -19.998 -7.506 6.521 1.00 73.69 109 ASP A N 1
ATOM 878 C CA . ASP A 1 109 ? -20.595 -6.563 5.557 1.00 73.69 109 ASP A CA 1
ATOM 879 C C . ASP A 1 109 ? -19.738 -5.285 5.485 1.00 73.69 109 ASP A C 1
ATOM 881 O O . ASP A 1 109 ? -20.102 -4.208 5.962 1.00 73.69 109 ASP A O 1
ATOM 885 N N . LEU A 1 110 ? -18.503 -5.436 4.994 1.00 80.12 110 LEU A N 1
ATOM 886 C CA . LEU A 1 110 ? -17.541 -4.349 4.860 1.00 80.12 110 LEU A CA 1
ATOM 887 C C . LEU A 1 110 ? -17.613 -3.755 3.465 1.00 80.12 110 LEU A C 1
ATOM 889 O O . LEU A 1 110 ? -17.151 -4.329 2.478 1.00 80.12 110 LEU A O 1
ATOM 893 N N . ARG A 1 111 ? -18.103 -2.521 3.405 1.00 82.19 111 ARG A N 1
ATOM 894 C CA . ARG A 1 111 ? -17.983 -1.692 2.214 1.00 82.19 111 ARG A CA 1
ATOM 895 C C . ARG A 1 111 ? -16.679 -0.902 2.250 1.00 82.19 111 ARG A C 1
ATOM 897 O O . ARG A 1 111 ? -16.533 0.042 3.023 1.00 82.19 111 ARG A O 1
ATOM 904 N N . LEU A 1 112 ? -15.759 -1.236 1.351 1.00 77.44 112 LEU A N 1
ATOM 905 C CA . LEU A 1 112 ? -14.562 -0.434 1.107 1.00 77.44 112 LEU A CA 1
ATOM 906 C C . LEU A 1 112 ? -14.928 0.852 0.350 1.00 77.44 112 LEU A C 1
ATOM 908 O O . LEU A 1 112 ? -15.557 0.808 -0.707 1.00 77.44 112 LEU A O 1
ATOM 912 N N . VAL A 1 113 ? -14.536 2.003 0.900 1.00 74.62 113 VAL A N 1
ATOM 913 C CA . VAL A 1 113 ? -14.763 3.329 0.308 1.00 74.62 113 VAL A CA 1
ATOM 914 C C . VAL A 1 113 ? -13.424 4.059 0.213 1.00 74.62 113 VAL A C 1
ATOM 916 O O . VAL A 1 113 ? -12.808 4.363 1.230 1.00 74.62 113 VAL A O 1
ATOM 919 N N . GLY A 1 114 ? -12.968 4.329 -1.010 1.00 66.56 114 GLY A N 1
ATOM 920 C CA . GLY A 1 114 ? -11.693 4.985 -1.311 1.00 66.56 114 GLY A CA 1
ATOM 921 C C . GLY A 1 114 ? -11.313 4.790 -2.778 1.00 66.56 114 GLY A C 1
ATOM 922 O O . GLY A 1 114 ? -12.027 4.088 -3.496 1.00 66.56 114 GLY A O 1
ATOM 923 N N . ASP A 1 115 ? -10.212 5.404 -3.224 1.00 55.84 115 ASP A N 1
ATOM 924 C CA . ASP A 1 115 ? -9.690 5.196 -4.579 1.00 55.84 115 ASP A CA 1
ATOM 925 C C . ASP A 1 115 ? -9.362 3.710 -4.777 1.00 55.84 115 ASP A C 1
ATOM 927 O O . ASP A 1 115 ? -8.399 3.153 -4.244 1.00 55.84 115 ASP A O 1
ATOM 931 N N . VAL A 1 116 ? -10.259 3.063 -5.514 1.00 45.31 116 VAL A N 1
ATOM 932 C CA . VAL A 1 116 ? -10.282 1.645 -5.844 1.00 45.31 116 VAL A CA 1
ATOM 933 C C . VAL A 1 116 ? -9.064 1.322 -6.702 1.00 45.31 116 VAL A C 1
ATOM 935 O O . VAL A 1 116 ? -9.077 1.544 -7.910 1.00 45.31 116 VAL A O 1
ATOM 938 N N . ALA A 1 117 ? -8.005 0.789 -6.097 1.00 44.38 117 ALA A N 1
ATOM 939 C CA . ALA A 1 117 ? -6.994 0.052 -6.856 1.00 44.38 117 ALA A CA 1
ATOM 940 C C . ALA A 1 117 ? -6.213 -0.985 -6.055 1.00 44.38 117 ALA A C 1
ATOM 942 O O . ALA A 1 117 ? -5.534 -1.802 -6.673 1.00 44.38 117 ALA A O 1
ATOM 943 N N . VAL A 1 118 ? -6.255 -0.974 -4.721 1.00 52.31 118 VAL A N 1
ATOM 944 C CA . VAL A 1 118 ? -5.550 -2.005 -3.968 1.00 52.31 118 VAL A CA 1
ATOM 945 C C . VAL A 1 118 ? -6.154 -2.159 -2.582 1.00 52.31 118 VAL A C 1
ATOM 947 O O . VAL A 1 118 ? -6.009 -1.280 -1.732 1.00 52.31 118 VAL A O 1
ATOM 950 N N . SER A 1 119 ? -6.809 -3.289 -2.320 1.00 54.75 119 SER A N 1
ATOM 951 C CA . SER A 1 119 ? -6.880 -3.752 -0.935 1.00 54.75 119 SER A CA 1
ATOM 952 C C . SER A 1 119 ? -5.439 -3.857 -0.404 1.00 54.75 119 SER A C 1
ATOM 954 O O . SER A 1 119 ? -4.537 -4.199 -1.174 1.00 54.75 119 SER A O 1
ATOM 956 N N . PRO A 1 120 ? -5.156 -3.609 0.885 1.00 53.94 120 PRO A N 1
ATOM 957 C CA . PRO A 1 120 ? -3.803 -3.796 1.411 1.00 53.94 120 PRO A CA 1
ATOM 958 C C . PRO A 1 120 ? -3.212 -5.195 1.141 1.00 53.94 120 PRO A C 1
ATOM 960 O O . PRO A 1 120 ? -1.989 -5.350 1.111 1.00 53.94 120 PRO A O 1
ATOM 963 N N . ARG A 1 121 ? -4.075 -6.195 0.886 1.00 55.69 121 ARG A N 1
ATOM 964 C CA . ARG A 1 121 ? -3.716 -7.540 0.410 1.00 55.69 121 ARG A CA 1
ATOM 965 C C . ARG A 1 121 ? -3.086 -7.569 -0.975 1.00 55.69 121 ARG A C 1
ATOM 967 O O . ARG A 1 121 ? -2.155 -8.329 -1.212 1.00 55.69 121 ARG A O 1
ATOM 974 N N . GLU A 1 122 ? -3.612 -6.781 -1.898 1.00 63.41 122 GLU A N 1
ATOM 975 C CA . GLU A 1 122 ? -3.186 -6.775 -3.299 1.00 63.41 122 GLU A CA 1
ATOM 976 C C . GLU A 1 122 ? -1.971 -5.860 -3.514 1.00 63.41 122 GLU A C 1
ATOM 978 O O . GLU A 1 122 ? -1.388 -5.827 -4.601 1.00 63.41 122 GLU A O 1
ATOM 983 N N . MET A 1 123 ? -1.563 -5.109 -2.480 1.00 72.00 123 MET A N 1
ATOM 984 C CA . MET A 1 123 ? -0.413 -4.219 -2.561 1.00 72.00 123 MET A CA 1
ATOM 985 C C . MET A 1 123 ? 0.861 -5.043 -2.607 1.00 72.00 123 MET A C 1
ATOM 987 O O . MET A 1 123 ? 1.337 -5.575 -1.604 1.00 72.00 123 MET A O 1
ATOM 991 N N . VAL A 1 124 ? 1.448 -5.099 -3.797 1.00 81.06 124 VAL A N 1
ATOM 992 C CA . VAL A 1 124 ? 2.723 -5.762 -4.041 1.00 81.06 124 VAL A CA 1
ATOM 993 C C . VAL A 1 124 ? 3.790 -5.176 -3.110 1.00 81.06 124 VAL A C 1
ATOM 995 O O . VAL A 1 124 ? 4.030 -3.964 -3.100 1.00 81.06 124 VAL A O 1
ATOM 998 N N . ARG A 1 125 ? 4.439 -6.040 -2.320 1.00 86.50 125 ARG A N 1
ATOM 999 C CA . ARG A 1 125 ? 5.626 -5.683 -1.529 1.00 86.50 125 ARG A CA 1
ATOM 1000 C C . ARG A 1 125 ? 6.729 -5.182 -2.453 1.00 86.50 125 ARG A C 1
ATOM 1002 O O . ARG A 1 125 ? 6.952 -5.740 -3.525 1.00 86.50 125 ARG A O 1
ATOM 1009 N N . CYS A 1 126 ? 7.412 -4.119 -2.044 1.00 89.69 126 CYS A N 1
ATOM 1010 C CA . CYS A 1 126 ? 8.557 -3.606 -2.779 1.00 89.69 126 CYS A CA 1
ATOM 1011 C C . CYS A 1 126 ? 9.668 -4.669 -2.776 1.00 89.69 126 CYS A C 1
ATOM 1013 O O . CYS A 1 126 ? 10.162 -4.986 -1.698 1.00 89.69 126 CYS A O 1
ATOM 1015 N N . PRO A 1 127 ? 10.102 -5.187 -3.936 1.00 90.38 127 PRO A N 1
ATOM 1016 C CA . PRO A 1 127 ? 11.109 -6.246 -3.986 1.00 90.38 127 PRO A CA 1
ATOM 1017 C C . PRO A 1 127 ? 12.532 -5.750 -3.701 1.00 90.38 127 PRO A C 1
ATOM 1019 O O . PRO A 1 127 ? 13.434 -6.563 -3.596 1.00 90.38 127 PRO A O 1
ATOM 1022 N N . ARG A 1 128 ? 12.748 -4.429 -3.592 1.00 89.69 128 ARG A N 1
ATOM 1023 C CA . ARG A 1 128 ? 14.055 -3.854 -3.233 1.00 89.69 128 ARG A CA 1
ATOM 1024 C C . ARG A 1 128 ? 14.246 -3.691 -1.726 1.00 89.69 128 ARG A C 1
ATOM 1026 O O . ARG A 1 128 ? 15.352 -3.863 -1.243 1.00 89.69 128 ARG A O 1
ATOM 1033 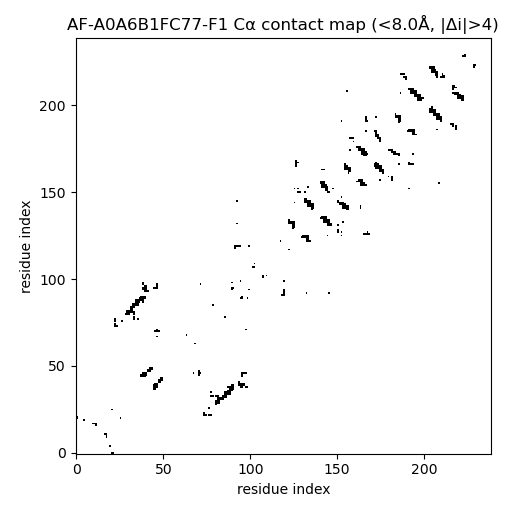N N . CYS A 1 129 ? 13.217 -3.239 -1.005 1.00 90.44 129 CYS A N 1
ATOM 1034 C CA . CYS A 1 129 ? 13.349 -2.927 0.425 1.00 90.44 129 CYS A CA 1
ATOM 1035 C C . CYS A 1 129 ? 12.498 -3.797 1.344 1.00 90.44 129 CYS A C 1
ATOM 1037 O O . CYS A 1 129 ? 12.654 -3.676 2.553 1.00 90.44 129 CYS A O 1
ATOM 1039 N N . GLU A 1 130 ? 11.576 -4.592 0.790 1.00 84.69 130 GLU A N 1
ATOM 1040 C CA . GLU A 1 130 ? 10.649 -5.523 1.459 1.00 84.69 130 GLU A CA 1
ATOM 1041 C C . GLU A 1 130 ? 9.658 -4.919 2.474 1.00 84.69 130 GLU A C 1
ATOM 1043 O O . GLU A 1 130 ? 8.520 -5.389 2.584 1.00 84.69 130 GLU A O 1
ATOM 1048 N N . GLY A 1 131 ? 10.030 -3.838 3.161 1.00 82.12 131 GLY A N 1
ATOM 1049 C CA . GLY A 1 131 ? 9.185 -3.083 4.083 1.00 82.12 131 GLY A CA 1
ATOM 1050 C C . GLY A 1 131 ? 8.231 -2.110 3.388 1.00 82.12 131 GLY A C 1
ATOM 1051 O O . GLY A 1 131 ? 7.207 -1.735 3.950 1.00 82.12 131 GLY A O 1
ATOM 1052 N N . GLY A 1 132 ? 8.531 -1.702 2.152 1.00 85.06 132 GLY A N 1
ATOM 1053 C CA . GLY A 1 132 ? 7.664 -0.827 1.364 1.00 85.06 132 GLY A CA 1
ATOM 1054 C C . GLY A 1 132 ? 6.565 -1.577 0.607 1.00 85.06 132 GLY A C 1
ATOM 1055 O O . GLY A 1 132 ? 6.671 -2.769 0.323 1.00 85.06 132 GLY A O 1
ATOM 1056 N N . ARG A 1 133 ? 5.523 -0.851 0.200 1.00 86.81 133 ARG A N 1
ATOM 1057 C CA . ARG A 1 133 ? 4.480 -1.313 -0.732 1.00 86.81 133 ARG A CA 1
ATOM 1058 C C . ARG A 1 133 ? 4.559 -0.506 -2.026 1.00 86.81 133 ARG A C 1
ATOM 1060 O O . ARG A 1 133 ? 4.961 0.659 -2.005 1.00 86.81 133 ARG A O 1
ATOM 1067 N N . LEU A 1 134 ? 4.197 -1.108 -3.154 1.00 86.69 134 LEU A N 1
ATOM 1068 C CA . LEU A 1 134 ? 4.129 -0.403 -4.432 1.00 86.69 134 LEU A CA 1
ATOM 1069 C C . LEU A 1 134 ? 2.808 0.362 -4.550 1.00 86.69 134 LEU A C 1
ATOM 1071 O O . LEU A 1 134 ? 1.732 -0.218 -4.449 1.00 86.69 134 LEU A O 1
ATOM 1075 N N . ILE A 1 135 ? 2.911 1.667 -4.789 1.00 85.06 135 ILE A N 1
ATOM 1076 C CA . ILE A 1 135 ? 1.784 2.581 -5.006 1.00 85.06 135 ILE A CA 1
ATOM 1077 C C . ILE A 1 135 ? 1.909 3.301 -6.331 1.00 85.06 135 ILE A C 1
ATOM 1079 O O . ILE A 1 135 ? 3.012 3.482 -6.845 1.00 85.06 135 ILE A O 1
ATOM 1083 N N . GLN A 1 136 ? 0.787 3.773 -6.862 1.00 83.06 136 GLN A N 1
ATOM 1084 C CA . GLN A 1 136 ? 0.780 4.549 -8.093 1.00 83.06 136 GLN A CA 1
ATOM 1085 C C . GLN A 1 136 ? 1.656 5.807 -7.963 1.00 83.06 136 GLN A C 1
ATOM 1087 O O . GLN A 1 136 ? 1.593 6.567 -6.988 1.00 83.06 136 GLN A O 1
ATOM 1092 N N . ALA A 1 137 ? 2.529 6.019 -8.946 1.00 81.94 137 ALA A N 1
ATOM 1093 C CA . ALA A 1 137 ? 3.307 7.241 -9.048 1.00 81.94 137 ALA A CA 1
ATOM 1094 C C . ALA A 1 137 ? 2.379 8.427 -9.359 1.00 81.94 137 ALA A C 1
ATOM 1096 O O . ALA A 1 137 ? 1.390 8.287 -10.072 1.00 81.94 137 ALA A O 1
ATOM 1097 N N . ARG A 1 138 ? 2.718 9.629 -8.866 1.00 71.88 138 ARG A N 1
ATOM 1098 C CA . ARG A 1 138 ? 1.899 10.844 -9.081 1.00 71.88 138 ARG A CA 1
ATOM 1099 C C . ARG A 1 138 ? 1.714 11.202 -10.560 1.00 71.88 138 ARG A C 1
ATOM 1101 O O . ARG A 1 138 ? 0.811 11.958 -10.897 1.00 71.88 138 ARG A O 1
ATOM 1108 N N . ARG A 1 139 ? 2.613 10.734 -11.428 1.00 70.25 139 ARG A N 1
ATOM 1109 C CA . ARG A 1 139 ? 2.602 10.989 -12.868 1.00 70.25 139 ARG A CA 1
ATOM 1110 C C . ARG A 1 139 ? 2.815 9.676 -13.607 1.00 70.25 139 ARG A C 1
ATOM 1112 O O . ARG A 1 139 ? 3.782 8.968 -13.334 1.00 70.25 139 ARG A O 1
ATOM 1119 N N . GLY A 1 140 ? 1.943 9.404 -14.571 1.00 70.50 140 GLY A N 1
ATOM 1120 C CA . GLY A 1 140 ? 2.012 8.216 -15.413 1.00 70.50 140 GLY A CA 1
ATOM 1121 C C . GLY A 1 140 ? 1.360 6.981 -14.795 1.00 70.50 140 GLY A C 1
ATOM 1122 O O . GLY A 1 140 ? 0.613 7.049 -13.823 1.00 70.50 140 GLY A O 1
ATOM 1123 N N . GLN A 1 141 ? 1.629 5.840 -15.420 1.00 78.81 141 GLN A N 1
ATOM 1124 C CA . GLN A 1 141 ? 1.044 4.540 -15.082 1.00 78.81 141 GLN A CA 1
ATOM 1125 C C . GLN A 1 141 ? 2.098 3.602 -14.476 1.00 78.81 141 GLN A C 1
ATOM 1127 O O . GLN A 1 141 ? 2.092 2.405 -14.732 1.00 78.81 141 GLN A O 1
ATOM 1132 N N . SER A 1 142 ? 3.075 4.160 -13.762 1.00 86.06 142 SER A N 1
ATOM 1133 C CA . SER A 1 142 ? 4.102 3.401 -13.053 1.00 86.06 142 SER A CA 1
ATOM 1134 C C . SER A 1 142 ? 3.761 3.286 -11.572 1.00 86.06 142 SER A C 1
ATOM 1136 O O . SER A 1 142 ? 3.012 4.098 -11.020 1.00 86.06 142 SER A O 1
ATOM 1138 N N . LEU A 1 143 ? 4.354 2.291 -10.917 1.00 88.62 143 LEU A N 1
ATOM 1139 C CA . LEU A 1 143 ? 4.347 2.190 -9.465 1.00 88.62 143 LEU A CA 1
ATOM 1140 C C . LEU A 1 143 ? 5.682 2.668 -8.899 1.00 88.62 143 LEU A C 1
ATOM 1142 O O . LEU A 1 143 ? 6.728 2.532 -9.534 1.00 88.62 143 LEU A O 1
ATOM 1146 N N . ARG A 1 144 ? 5.646 3.187 -7.678 1.00 88.88 144 ARG A N 1
ATOM 1147 C CA . ARG A 1 144 ? 6.806 3.565 -6.870 1.00 88.88 144 ARG A CA 1
ATOM 1148 C C . ARG A 1 144 ? 6.696 2.951 -5.482 1.00 88.88 144 ARG A C 1
ATOM 1150 O O . ARG A 1 144 ? 5.594 2.668 -5.016 1.00 88.88 144 ARG A O 1
ATOM 1157 N N . CYS A 1 145 ? 7.822 2.813 -4.798 1.00 89.06 145 CYS A N 1
ATOM 1158 C CA . CYS A 1 145 ? 7.815 2.439 -3.391 1.00 89.06 145 CYS A CA 1
ATOM 1159 C C . CYS A 1 145 ? 7.146 3.523 -2.525 1.00 89.06 145 CYS A C 1
ATOM 1161 O O . CYS A 1 145 ? 7.346 4.730 -2.716 1.00 89.06 145 CYS A O 1
ATOM 1163 N N . SER A 1 146 ? 6.359 3.082 -1.547 1.00 86.62 146 SER A N 1
ATOM 1164 C CA . SER A 1 146 ? 5.732 3.932 -0.537 1.00 86.62 146 SER A CA 1
ATOM 1165 C C . SER A 1 146 ? 6.737 4.619 0.387 1.00 86.62 146 SER A C 1
ATOM 1167 O O . SER A 1 146 ? 6.452 5.705 0.879 1.00 86.62 146 SER A O 1
ATOM 1169 N N . LEU A 1 147 ? 7.925 4.033 0.564 1.00 88.19 147 LEU A N 1
ATOM 1170 C CA . LEU A 1 147 ? 9.000 4.560 1.411 1.00 88.19 147 LEU A CA 1
ATOM 1171 C C . LEU A 1 147 ? 9.919 5.562 0.695 1.00 88.19 147 LEU A C 1
ATOM 1173 O O . LEU A 1 147 ? 10.945 5.957 1.247 1.00 88.19 147 LEU A O 1
ATOM 1177 N N . ALA A 1 148 ? 9.584 5.990 -0.525 1.00 83.75 148 ALA A N 1
ATOM 1178 C CA . ALA A 1 148 ? 10.307 7.074 -1.185 1.00 83.75 148 ALA A CA 1
ATOM 1179 C C . ALA A 1 148 ? 10.353 8.333 -0.280 1.00 83.75 148 ALA A C 1
ATOM 1181 O O . ALA A 1 148 ? 9.331 8.677 0.318 1.00 83.75 148 ALA A O 1
ATOM 1182 N N . PRO A 1 149 ? 11.498 9.039 -0.176 1.00 87.06 149 PRO A N 1
ATOM 1183 C CA . PRO A 1 149 ? 12.706 8.892 -0.996 1.00 87.06 149 PRO A CA 1
ATOM 1184 C C . PRO A 1 149 ? 13.713 7.836 -0.505 1.00 87.06 149 PRO A C 1
ATOM 1186 O O . PRO A 1 149 ? 14.674 7.572 -1.212 1.00 87.06 149 PRO A O 1
ATOM 1189 N N . HIS A 1 150 ? 13.503 7.211 0.657 1.00 88.56 150 HIS A N 1
ATOM 1190 C CA . HIS A 1 150 ? 14.432 6.219 1.227 1.00 88.56 150 HIS A CA 1
ATOM 1191 C C . HIS A 1 150 ? 14.546 4.946 0.375 1.00 88.56 150 HIS A C 1
ATOM 1193 O O . HIS A 1 150 ? 15.551 4.247 0.426 1.00 88.56 150 HIS A O 1
ATOM 1199 N N . CYS A 1 151 ? 13.515 4.649 -0.419 1.00 89.31 151 CYS A N 1
ATOM 1200 C CA . CYS A 1 151 ? 13.558 3.633 -1.461 1.00 89.31 151 CYS A CA 1
ATOM 1201 C C . CYS A 1 151 ? 13.007 4.213 -2.771 1.00 89.31 151 CYS A C 1
ATOM 1203 O O . CYS A 1 151 ? 11.824 4.537 -2.878 1.00 89.31 151 CYS A O 1
ATOM 1205 N N . ASP A 1 152 ? 13.864 4.314 -3.779 1.00 87.50 152 ASP A N 1
ATOM 1206 C CA . ASP A 1 152 ? 13.611 4.818 -5.137 1.00 87.50 152 ASP A CA 1
ATOM 1207 C C . ASP A 1 152 ? 13.223 3.698 -6.126 1.00 87.50 152 ASP A C 1
ATOM 1209 O O . ASP A 1 152 ? 13.333 3.837 -7.352 1.00 87.50 152 ASP A O 1
ATOM 1213 N N . TYR A 1 153 ? 12.779 2.551 -5.604 1.00 88.88 153 TYR A N 1
ATOM 1214 C CA . TYR A 1 153 ? 12.269 1.476 -6.441 1.00 88.88 153 TYR A CA 1
ATOM 1215 C C . TYR A 1 153 ? 11.033 1.943 -7.215 1.00 88.88 153 TYR A C 1
ATOM 1217 O O . TYR A 1 153 ? 10.108 2.543 -6.652 1.00 88.88 153 TYR A O 1
ATOM 1225 N N . PHE A 1 154 ? 10.998 1.613 -8.504 1.00 87.31 154 PHE A N 1
ATOM 1226 C CA . PHE A 1 154 ? 9.852 1.853 -9.363 1.00 87.31 154 PHE A CA 1
ATOM 1227 C C . PHE A 1 154 ? 9.608 0.653 -10.273 1.00 87.31 154 PHE A C 1
ATOM 1229 O O . PHE A 1 154 ? 10.538 -0.046 -10.667 1.00 87.31 154 PHE A O 1
ATOM 1236 N N . ALA A 1 155 ? 8.348 0.464 -10.645 1.00 89.19 155 ALA A N 1
ATOM 1237 C CA . ALA A 1 155 ? 7.915 -0.545 -11.596 1.00 89.19 155 ALA A CA 1
ATOM 1238 C C . ALA A 1 155 ? 7.208 0.142 -12.768 1.00 89.19 155 ALA A C 1
ATOM 1240 O O . ALA A 1 155 ? 6.187 0.814 -12.597 1.00 89.19 155 ALA A O 1
ATOM 1241 N N . SER A 1 156 ? 7.758 -0.002 -13.972 1.00 86.94 156 SER A N 1
ATOM 1242 C CA . SER A 1 156 ? 7.121 0.486 -15.200 1.00 86.94 156 SER A CA 1
ATOM 1243 C C . SER A 1 156 ? 5.878 -0.337 -15.531 1.00 86.94 156 SER A C 1
ATOM 1245 O O . SER A 1 156 ? 5.820 -1.528 -15.217 1.00 86.94 156 SER A O 1
ATOM 1247 N N . ARG A 1 157 ? 4.909 0.259 -16.236 1.00 87.62 157 ARG A N 1
ATOM 1248 C CA . ARG A 1 157 ? 3.817 -0.512 -16.844 1.00 87.62 157 ARG A CA 1
ATOM 1249 C C . ARG A 1 157 ? 4.398 -1.542 -17.811 1.00 87.62 157 ARG A C 1
ATOM 1251 O O . ARG A 1 157 ? 5.288 -1.236 -18.603 1.00 87.62 157 ARG A O 1
ATOM 1258 N N . CYS A 1 158 ? 3.903 -2.766 -17.730 1.00 87.25 158 CYS A N 1
ATOM 1259 C CA . CYS A 1 158 ? 4.271 -3.833 -18.641 1.00 87.25 158 CYS A CA 1
ATOM 1260 C C . CYS A 1 158 ? 3.642 -3.595 -20.019 1.00 87.25 158 CYS A C 1
ATOM 1262 O O . CYS A 1 158 ? 2.516 -3.108 -20.121 1.00 87.25 158 CYS A O 1
ATOM 1264 N N . ALA A 1 159 ? 4.333 -4.026 -21.076 1.00 85.50 159 ALA A N 1
ATOM 1265 C CA . ALA A 1 159 ? 3.832 -3.969 -22.448 1.00 85.50 159 ALA A CA 1
ATOM 1266 C C . ALA A 1 159 ? 2.516 -4.745 -22.659 1.00 85.50 159 ALA A C 1
ATOM 1268 O O . ALA A 1 159 ? 1.780 -4.437 -23.588 1.00 85.50 159 ALA A O 1
ATOM 1269 N N . CYS A 1 160 ? 2.174 -5.702 -21.783 1.00 85.75 160 CYS A N 1
ATOM 1270 C CA . CYS A 1 160 ? 0.867 -6.374 -21.820 1.00 85.75 160 CYS A CA 1
ATOM 1271 C C . CYS A 1 160 ? -0.316 -5.448 -21.494 1.00 85.75 160 CYS A C 1
ATOM 1273 O O . CYS A 1 160 ? -1.464 -5.852 -21.635 1.00 85.75 160 CYS A O 1
ATOM 1275 N N . GLY A 1 161 ? -0.064 -4.239 -20.985 1.00 85.19 161 GLY A N 1
ATOM 1276 C CA . GLY A 1 161 ? -1.100 -3.261 -20.673 1.00 85.19 161 GLY A CA 1
ATOM 1277 C C . GLY A 1 161 ? -1.891 -3.537 -19.391 1.00 85.19 161 GLY A C 1
ATOM 1278 O O . GLY A 1 161 ? -2.543 -2.617 -18.918 1.00 85.19 161 GLY A O 1
ATOM 1279 N N . ALA A 1 162 ? -1.802 -4.724 -18.787 1.00 84.75 162 ALA A N 1
ATOM 1280 C CA . ALA A 1 162 ? -2.603 -5.115 -17.618 1.00 84.75 162 ALA A CA 1
ATOM 1281 C C . ALA A 1 162 ? -1.796 -5.289 -16.314 1.00 84.75 162 ALA A C 1
ATOM 1283 O O . ALA A 1 162 ? -2.343 -5.700 -15.296 1.00 84.75 162 ALA A O 1
ATOM 1284 N N . GLY A 1 163 ? -0.493 -4.998 -16.317 1.00 87.56 163 GLY A N 1
ATOM 1285 C CA . GLY A 1 163 ? 0.349 -5.154 -15.130 1.00 87.56 163 GLY A CA 1
ATOM 1286 C C . GLY A 1 163 ? 1.593 -4.277 -15.152 1.00 87.56 163 GLY A C 1
ATOM 1287 O O . GLY A 1 163 ? 1.782 -3.467 -16.060 1.00 87.56 163 GLY A O 1
ATOM 1288 N N . HIS A 1 164 ? 2.456 -4.464 -14.158 1.00 90.00 164 HIS A N 1
ATOM 1289 C CA . HIS A 1 164 ? 3.712 -3.735 -13.988 1.00 90.00 164 HIS A CA 1
ATOM 1290 C C . HIS A 1 164 ? 4.893 -4.702 -13.957 1.00 90.00 164 HIS A C 1
ATOM 1292 O O . HIS A 1 164 ? 4.748 -5.850 -13.544 1.00 90.00 164 HIS A O 1
ATOM 1298 N N . ILE A 1 165 ? 6.055 -4.245 -14.416 1.00 90.31 165 ILE A N 1
ATOM 1299 C CA . ILE A 1 165 ? 7.288 -5.032 -14.427 1.00 90.31 165 ILE A CA 1
ATOM 1300 C C . ILE A 1 165 ? 7.962 -4.894 -13.066 1.00 90.31 165 ILE A C 1
ATOM 1302 O O . ILE A 1 165 ? 8.356 -3.795 -12.677 1.00 90.31 165 ILE A O 1
ATOM 1306 N N . LEU A 1 166 ? 8.094 -6.011 -12.363 1.00 90.88 166 LEU A N 1
ATOM 1307 C CA . LEU A 1 166 ? 8.862 -6.126 -11.137 1.00 90.88 166 LEU A CA 1
ATOM 1308 C C . LEU A 1 166 ? 10.257 -6.652 -11.446 1.00 90.88 166 LEU A C 1
ATOM 1310 O O . LEU A 1 166 ? 10.401 -7.611 -12.203 1.00 90.88 166 LEU A O 1
ATOM 1314 N N . VAL A 1 167 ? 11.245 -6.037 -10.813 1.00 90.50 167 VAL A N 1
ATOM 1315 C CA . VAL A 1 167 ? 12.644 -6.445 -10.809 1.00 90.50 167 VAL A CA 1
ATOM 1316 C C . VAL A 1 167 ? 12.990 -6.773 -9.364 1.00 90.50 167 VAL A C 1
ATOM 1318 O O . VAL A 1 167 ? 12.888 -5.906 -8.500 1.00 90.50 167 VAL A O 1
ATOM 1321 N N . GLY A 1 168 ? 13.330 -8.025 -9.095 1.00 88.19 168 GLY A N 1
ATOM 1322 C CA . GLY A 1 168 ? 13.808 -8.469 -7.791 1.00 88.19 168 GLY A CA 1
ATOM 1323 C C . GLY A 1 168 ? 14.981 -9.418 -7.963 1.00 88.19 168 GLY A C 1
ATOM 1324 O O . GLY A 1 168 ? 15.073 -10.102 -8.984 1.00 88.19 168 GLY A O 1
ATOM 1325 N N . ASP A 1 169 ? 15.856 -9.462 -6.968 1.00 83.94 169 ASP A N 1
ATOM 1326 C CA . ASP A 1 169 ? 17.069 -10.276 -7.031 1.00 83.94 169 ASP A CA 1
ATOM 1327 C C . ASP A 1 169 ? 16.733 -11.782 -7.020 1.00 83.94 169 ASP A C 1
ATOM 1329 O O . ASP A 1 169 ? 17.310 -12.546 -7.791 1.00 83.94 169 ASP A O 1
ATOM 1333 N N . ASP A 1 170 ? 15.702 -12.192 -6.269 1.00 85.19 170 ASP A N 1
ATOM 1334 C CA . ASP A 1 170 ? 15.320 -13.607 -6.115 1.00 85.19 170 ASP A CA 1
ATOM 1335 C C . ASP A 1 170 ? 14.540 -14.197 -7.300 1.00 85.19 170 ASP A C 1
ATOM 1337 O O . ASP A 1 170 ? 14.613 -15.392 -7.581 1.00 85.19 170 ASP A O 1
ATOM 1341 N N . PHE A 1 171 ? 13.736 -13.378 -7.983 1.00 85.94 171 PHE A N 1
ATOM 1342 C CA . PHE A 1 171 ? 12.818 -13.836 -9.039 1.00 85.94 171 PHE A CA 1
ATOM 1343 C C . PHE A 1 171 ? 13.101 -13.207 -10.408 1.00 85.94 171 PHE A C 1
ATOM 1345 O O . PHE A 1 171 ? 12.363 -13.437 -11.369 1.00 85.94 171 PHE A O 1
ATOM 1352 N N . GLY A 1 172 ? 14.147 -12.390 -10.509 1.00 86.94 172 GLY A N 1
ATOM 1353 C CA . GLY A 1 172 ? 14.526 -11.698 -11.729 1.00 86.94 172 GLY A CA 1
ATOM 1354 C C . GLY A 1 172 ? 13.473 -10.686 -12.191 1.00 86.94 172 GLY A C 1
ATOM 1355 O O . GLY A 1 172 ? 13.116 -9.760 -11.463 1.00 86.94 172 GLY A O 1
ATOM 1356 N N . VAL A 1 173 ? 13.000 -10.831 -13.433 1.00 88.81 173 VAL A N 1
ATOM 1357 C CA . VAL A 1 173 ? 11.979 -9.954 -14.027 1.00 88.81 173 VAL A CA 1
ATOM 1358 C C . VAL A 1 173 ? 10.657 -10.696 -14.142 1.00 88.81 173 VAL A C 1
ATOM 1360 O O . VAL A 1 173 ? 10.588 -11.739 -14.791 1.00 88.81 173 VAL A O 1
ATOM 1363 N N . ARG A 1 174 ? 9.577 -10.123 -13.605 1.00 89.62 174 ARG A N 1
ATOM 1364 C CA . ARG A 1 174 ? 8.218 -10.653 -13.804 1.00 89.62 174 ARG A CA 1
ATOM 1365 C C . ARG A 1 174 ? 7.175 -9.558 -13.936 1.00 89.62 174 ARG A C 1
ATOM 1367 O O . ARG A 1 174 ? 7.354 -8.448 -13.446 1.00 89.62 174 ARG A O 1
ATOM 1374 N N . CYS A 1 175 ? 6.056 -9.877 -14.574 1.00 88.81 175 CYS A N 1
ATOM 1375 C CA . CYS A 1 175 ? 4.884 -9.010 -14.573 1.00 88.81 175 CYS A CA 1
ATOM 1376 C C . CYS A 1 175 ? 4.015 -9.284 -13.336 1.00 88.81 175 CYS A C 1
ATOM 1378 O O . CYS A 1 175 ? 3.913 -10.426 -12.897 1.00 88.81 175 CYS A O 1
ATOM 1380 N N . THR A 1 176 ? 3.331 -8.266 -12.813 1.00 87.19 176 THR A N 1
ATOM 1381 C CA . THR A 1 176 ? 2.283 -8.457 -11.791 1.00 87.19 176 THR A CA 1
ATOM 1382 C C . THR A 1 176 ? 1.038 -9.160 -12.336 1.00 87.19 176 THR A C 1
ATOM 1384 O O . THR A 1 176 ? 0.261 -9.706 -11.563 1.00 87.19 176 THR A O 1
ATOM 1387 N N . ASN A 1 177 ? 0.821 -9.139 -13.654 1.00 86.56 177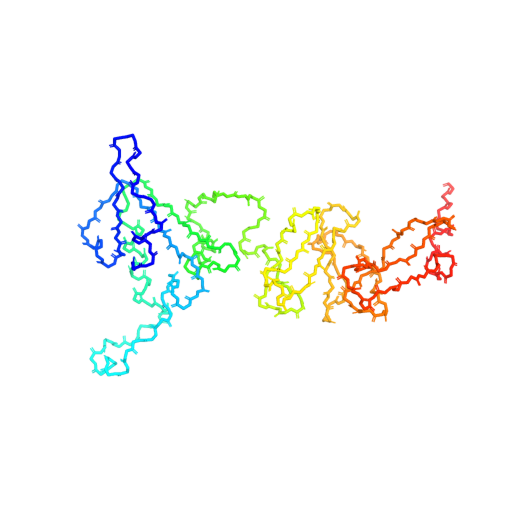 ASN A N 1
ATOM 1388 C CA . ASN A 1 177 ? -0.260 -9.883 -14.293 1.00 86.56 177 ASN A CA 1
ATOM 1389 C C . ASN A 1 177 ? 0.165 -11.348 -14.478 1.00 86.56 177 ASN A C 1
ATOM 1391 O O . ASN A 1 177 ? 1.065 -11.619 -15.273 1.00 86.56 177 ASN A O 1
ATOM 1395 N N . ALA A 1 178 ? -0.510 -12.274 -13.794 1.00 83.69 178 ALA A N 1
ATOM 1396 C CA . ALA A 1 178 ? -0.214 -13.708 -13.840 1.00 83.69 178 ALA A CA 1
ATOM 1397 C C . ALA A 1 178 ? -0.355 -14.325 -15.246 1.00 83.69 178 ALA A C 1
ATOM 1399 O O . ALA A 1 178 ? 0.367 -15.259 -15.574 1.00 83.69 178 ALA A O 1
ATOM 1400 N N . GLY A 1 179 ? -1.232 -13.778 -16.098 1.00 87.12 179 GLY A N 1
ATOM 1401 C CA . GLY A 1 179 ? -1.388 -14.221 -17.491 1.00 87.12 179 GLY A CA 1
ATOM 1402 C C . GLY A 1 179 ? -0.355 -13.636 -18.462 1.00 87.12 179 GLY A C 1
ATOM 1403 O O . GLY A 1 179 ? -0.445 -13.851 -19.668 1.00 87.12 179 GLY A O 1
ATOM 1404 N N . CYS A 1 180 ? 0.600 -12.835 -17.978 1.00 86.88 180 CYS A N 1
ATOM 1405 C CA . CYS A 1 180 ? 1.610 -12.207 -18.819 1.00 86.88 180 CYS A CA 1
ATOM 1406 C C . CYS A 1 180 ? 2.893 -13.043 -18.862 1.00 86.88 180 CYS A C 1
ATOM 1408 O O . CYS A 1 180 ? 3.566 -13.221 -17.851 1.00 86.88 180 CYS A O 1
ATOM 1410 N N . HIS A 1 181 ? 3.293 -13.447 -20.067 1.00 85.31 181 HIS A N 1
ATOM 1411 C CA . HIS A 1 181 ? 4.547 -14.167 -20.324 1.00 85.31 181 HIS A CA 1
ATOM 1412 C C . HIS A 1 181 ? 5.666 -13.259 -20.858 1.00 85.31 181 HIS A C 1
ATOM 1414 O O . HIS A 1 181 ? 6.616 -13.726 -21.486 1.00 85.31 181 HIS A O 1
ATOM 1420 N N . ALA A 1 182 ? 5.552 -11.942 -20.664 1.00 81.50 182 ALA A N 1
ATOM 1421 C CA . ALA A 1 182 ? 6.626 -11.030 -21.029 1.00 81.50 182 ALA A CA 1
ATOM 1422 C C . ALA A 1 182 ? 7.853 -11.299 -20.146 1.00 81.50 182 ALA A C 1
ATOM 1424 O O . ALA A 1 182 ? 7.760 -11.237 -18.922 1.00 81.50 182 ALA A O 1
ATOM 1425 N N . ALA A 1 183 ? 9.005 -11.519 -20.780 1.00 79.81 183 ALA A N 1
ATOM 1426 C CA . ALA A 1 183 ? 10.296 -11.698 -20.119 1.00 79.81 183 ALA A CA 1
ATOM 1427 C C . ALA A 1 183 ? 11.289 -10.613 -20.583 1.00 79.81 183 ALA A C 1
ATOM 1429 O O . ALA A 1 183 ? 12.158 -10.890 -21.417 1.00 79.81 183 ALA A O 1
ATOM 1430 N N . PRO A 1 184 ? 11.128 -9.354 -20.124 1.00 83.69 184 PRO A N 1
ATOM 1431 C CA . PRO A 1 184 ? 12.106 -8.303 -20.381 1.00 83.69 184 PRO A CA 1
ATOM 1432 C C . PRO A 1 184 ? 13.480 -8.698 -19.830 1.00 83.69 184 PRO A C 1
ATOM 1434 O O . PRO A 1 184 ? 13.577 -9.341 -18.788 1.00 83.69 184 PRO A O 1
ATOM 1437 N N . GLU A 1 185 ? 14.543 -8.286 -20.514 1.00 87.69 185 GLU A N 1
ATOM 1438 C CA . GLU A 1 185 ? 15.913 -8.452 -20.024 1.00 87.69 185 GLU A CA 1
ATOM 1439 C C . GLU A 1 185 ? 16.220 -7.385 -18.967 1.00 87.69 185 GLU A C 1
ATOM 1441 O O . GLU A 1 185 ? 15.844 -6.220 -19.132 1.00 87.69 185 GLU A O 1
ATOM 1446 N N . HIS A 1 186 ? 16.919 -7.768 -17.897 1.00 89.88 186 HIS A N 1
ATOM 1447 C CA . HIS A 1 186 ? 17.468 -6.811 -16.937 1.00 89.88 186 HIS A CA 1
ATOM 1448 C C . HIS A 1 186 ? 18.456 -5.865 -17.613 1.00 89.88 186 HIS A C 1
ATOM 1450 O O . HIS A 1 186 ? 19.197 -6.243 -18.517 1.00 89.88 186 HIS A O 1
ATOM 1456 N N . CYS A 1 187 ? 18.502 -4.624 -17.143 1.00 88.75 187 CYS A N 1
ATOM 1457 C CA . CYS A 1 187 ? 19.560 -3.706 -17.521 1.00 88.75 187 CYS A CA 1
ATOM 1458 C C . CYS A 1 187 ? 20.891 -4.223 -16.945 1.00 88.75 187 CYS A C 1
ATOM 1460 O O . CYS A 1 187 ? 21.028 -4.255 -15.720 1.00 88.75 187 CYS A O 1
ATOM 1462 N N . PRO A 1 188 ? 21.895 -4.550 -17.777 1.00 88.56 188 PRO A N 1
ATOM 1463 C CA . PRO A 1 188 ? 23.158 -5.125 -17.307 1.00 88.56 188 PRO A CA 1
ATOM 1464 C C . PRO A 1 188 ? 24.044 -4.117 -16.561 1.00 88.56 188 PRO A C 1
ATOM 1466 O O . PRO A 1 188 ? 25.080 -4.492 -16.023 1.00 88.56 188 PRO A O 1
ATOM 1469 N N . ARG A 1 189 ? 23.670 -2.829 -16.545 1.00 89.44 189 ARG A N 1
ATOM 1470 C CA . ARG A 1 189 ? 24.418 -1.779 -15.844 1.00 89.44 189 ARG A CA 1
ATOM 1471 C C . ARG A 1 189 ? 23.926 -1.557 -14.419 1.00 89.44 189 ARG A C 1
ATOM 1473 O O . ARG A 1 189 ? 24.736 -1.525 -13.505 1.00 89.44 189 ARG A O 1
ATOM 1480 N N . CYS A 1 190 ? 22.618 -1.367 -14.233 1.00 86.06 190 CYS A N 1
ATOM 1481 C CA . CYS A 1 190 ? 22.062 -1.032 -12.918 1.00 86.06 190 CYS A CA 1
ATOM 1482 C C . CYS A 1 190 ? 21.352 -2.193 -12.222 1.00 86.06 190 CYS A C 1
ATOM 1484 O O . CYS A 1 190 ? 20.966 -2.033 -11.066 1.00 86.06 190 CYS A O 1
ATOM 1486 N N . TYR A 1 191 ? 21.088 -3.301 -12.929 1.00 83.50 191 TYR A N 1
ATOM 1487 C CA . TYR A 1 191 ? 20.352 -4.490 -12.458 1.00 83.50 191 TYR A CA 1
ATOM 1488 C C . TYR A 1 191 ? 18.953 -4.230 -11.865 1.00 83.50 191 TYR A C 1
ATOM 1490 O O . TYR A 1 191 ? 18.234 -5.150 -11.517 1.00 83.50 191 TYR A O 1
ATOM 1498 N N . SER A 1 192 ? 18.534 -2.967 -11.806 1.00 81.12 192 SER A N 1
ATOM 1499 C CA . SER A 1 192 ? 17.297 -2.496 -11.183 1.00 81.12 192 SER A CA 1
ATOM 1500 C C . SER A 1 192 ? 16.255 -2.066 -12.214 1.00 81.12 192 SER A C 1
ATOM 1502 O O . SER A 1 192 ? 15.106 -1.785 -11.880 1.00 81.12 192 SER A O 1
ATOM 1504 N N . GLY A 1 193 ? 16.680 -1.910 -13.467 1.00 86.94 193 GLY A N 1
ATOM 1505 C CA . GLY A 1 193 ? 15.835 -1.583 -14.606 1.00 86.94 193 GLY A CA 1
ATOM 1506 C C . GLY A 1 193 ? 15.739 -2.747 -15.571 1.00 86.94 193 GLY A C 1
ATOM 1507 O O . GLY A 1 193 ? 16.479 -3.717 -15.467 1.00 86.94 193 GLY A O 1
ATOM 1508 N N . VAL A 1 194 ? 14.881 -2.595 -16.571 1.00 90.12 194 VAL A N 1
ATOM 1509 C CA . VAL A 1 194 ? 14.784 -3.524 -17.699 1.00 90.12 194 VAL A CA 1
ATOM 1510 C C . VAL A 1 194 ? 15.085 -2.801 -18.999 1.00 90.12 194 VAL A C 1
ATOM 1512 O O . VAL A 1 194 ? 14.928 -1.579 -19.086 1.00 90.12 194 VAL A O 1
ATOM 1515 N N . LEU A 1 195 ? 15.512 -3.541 -20.015 1.00 90.75 195 LEU A N 1
ATOM 1516 C CA . LEU A 1 195 ? 15.658 -3.003 -21.360 1.00 90.75 195 LEU A CA 1
ATOM 1517 C C . LEU A 1 195 ? 14.277 -2.776 -21.975 1.00 90.75 195 LEU A C 1
ATOM 1519 O O . LEU A 1 195 ? 13.448 -3.684 -22.058 1.00 90.75 195 LEU A O 1
ATOM 1523 N N . VAL A 1 196 ? 14.038 -1.540 -22.401 1.00 88.69 196 VAL A N 1
ATOM 1524 C CA . VAL A 1 196 ? 12.838 -1.121 -23.126 1.00 88.69 196 VAL A CA 1
ATOM 1525 C C . VAL A 1 196 ? 13.238 -0.560 -24.479 1.00 88.69 196 VAL A C 1
ATOM 1527 O O . VAL A 1 196 ? 14.282 0.081 -24.617 1.00 88.69 196 VAL A O 1
ATOM 1530 N N . GLU A 1 197 ? 12.413 -0.816 -25.487 1.00 89.06 197 GLU A N 1
ATOM 1531 C CA . GLU A 1 197 ? 12.644 -0.276 -26.818 1.00 89.06 197 GLU A CA 1
ATOM 1532 C C . GLU A 1 197 ? 12.310 1.219 -26.830 1.00 89.06 197 GLU A C 1
ATOM 1534 O O . GLU A 1 197 ? 11.252 1.647 -26.362 1.00 89.06 197 GLU A O 1
ATOM 1539 N N . ARG A 1 198 ? 13.232 2.022 -27.351 1.00 89.00 198 ARG A N 1
ATOM 1540 C CA . ARG A 1 198 ? 13.108 3.472 -27.501 1.00 89.00 198 ARG A CA 1
ATOM 1541 C C . ARG A 1 198 ? 13.440 3.860 -28.935 1.00 89.00 198 ARG A C 1
ATOM 1543 O O . ARG A 1 198 ? 14.112 3.115 -29.638 1.00 89.00 198 ARG A O 1
ATOM 1550 N N . HIS A 1 199 ? 12.980 5.033 -29.355 1.00 90.56 199 HIS A N 1
ATOM 1551 C CA . HIS A 1 199 ? 13.229 5.566 -30.693 1.00 90.56 199 HIS A CA 1
ATOM 1552 C C . HIS A 1 199 ? 14.113 6.805 -30.599 1.00 90.56 199 HIS A C 1
ATOM 1554 O O . HIS A 1 199 ? 13.854 7.693 -29.785 1.00 90.56 199 HIS A O 1
ATOM 1560 N N . GLY A 1 200 ? 15.162 6.847 -31.418 1.00 88.50 200 GLY A N 1
ATOM 1561 C CA . GLY A 1 200 ? 16.071 7.983 -31.532 1.00 88.50 200 GLY A CA 1
ATOM 1562 C C . GLY A 1 200 ? 16.352 8.343 -32.993 1.00 88.50 200 GLY A C 1
ATOM 1563 O O . GLY A 1 200 ? 15.797 7.715 -33.896 1.00 88.50 200 GLY A O 1
ATOM 1564 N N . PRO A 1 201 ? 17.242 9.320 -33.243 1.00 88.31 201 PRO A N 1
ATOM 1565 C CA . PRO A 1 201 ? 17.556 9.805 -34.592 1.00 88.31 201 PRO A CA 1
ATOM 1566 C C . PRO A 1 201 ? 18.059 8.716 -35.551 1.00 88.31 201 PRO A C 1
ATOM 1568 O O . PRO A 1 201 ? 17.834 8.796 -36.753 1.00 88.31 201 PRO A O 1
ATOM 1571 N N . TYR A 1 202 ? 18.711 7.682 -35.013 1.00 86.44 202 TYR A N 1
ATOM 1572 C CA . TYR A 1 202 ? 19.298 6.574 -35.774 1.00 86.44 202 TYR A CA 1
ATOM 1573 C C . TYR A 1 202 ? 18.401 5.321 -35.833 1.00 86.44 202 TYR A C 1
ATOM 1575 O O . TYR A 1 202 ? 18.835 4.270 -36.301 1.00 86.44 202 TYR A O 1
ATOM 1583 N N . GLY A 1 203 ? 17.148 5.419 -35.370 1.00 88.50 203 GLY A N 1
ATOM 1584 C CA . GLY A 1 203 ? 16.188 4.313 -35.329 1.00 88.50 203 GLY A CA 1
ATOM 1585 C C . GLY A 1 203 ? 15.945 3.745 -33.921 1.00 88.50 203 GLY A C 1
ATOM 1586 O O . GLY A 1 203 ? 16.268 4.398 -32.922 1.00 88.50 203 GLY A O 1
ATOM 1587 N N . PRO A 1 204 ? 15.309 2.560 -33.821 1.00 91.31 204 PRO A N 1
ATOM 1588 C CA . PRO A 1 204 ? 14.978 1.939 -32.544 1.00 91.31 204 PRO A CA 1
ATOM 1589 C C . PRO A 1 204 ? 16.209 1.334 -31.855 1.00 91.31 204 PRO A C 1
AT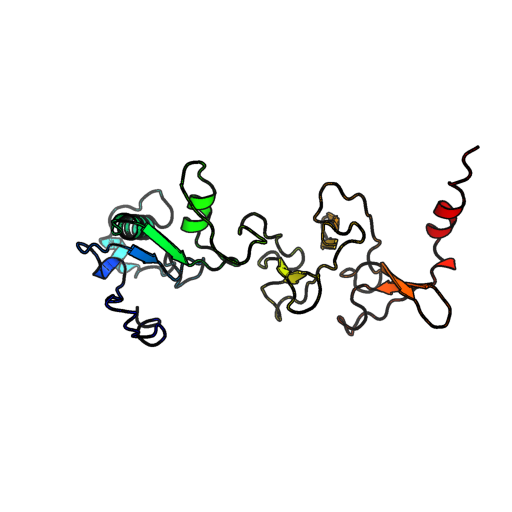OM 1591 O O . PRO A 1 204 ? 17.026 0.668 -32.490 1.00 91.31 204 PRO A O 1
ATOM 1594 N N . PHE A 1 205 ? 16.306 1.507 -30.539 1.00 92.62 205 PHE A N 1
ATOM 1595 C CA . PHE A 1 205 ? 17.387 0.988 -29.699 1.00 92.62 205 PHE A CA 1
ATOM 1596 C C . PHE A 1 205 ? 16.847 0.470 -28.359 1.00 92.62 205 PHE A C 1
ATOM 1598 O O . PHE A 1 205 ? 15.762 0.853 -27.918 1.00 92.62 205 PHE A O 1
ATOM 1605 N N . TRP A 1 206 ? 17.611 -0.392 -27.689 1.00 92.19 206 TRP A N 1
ATOM 1606 C CA . TRP A 1 206 ? 17.327 -0.810 -26.318 1.00 92.19 206 TRP A CA 1
ATOM 1607 C C . TRP A 1 206 ? 17.919 0.196 -25.340 1.00 92.19 206 TRP A C 1
ATOM 1609 O O . TRP A 1 206 ? 19.109 0.487 -25.398 1.00 92.19 206 TRP A O 1
ATOM 1619 N N . GLY A 1 207 ? 17.112 0.712 -24.419 1.00 91.69 207 GLY A N 1
ATOM 1620 C CA . GLY A 1 207 ? 17.576 1.586 -23.343 1.00 91.69 207 GLY A CA 1
ATOM 1621 C C . GLY A 1 207 ? 17.038 1.144 -21.992 1.00 91.69 207 GLY A C 1
ATOM 1622 O O . GLY A 1 207 ? 15.993 0.500 -21.911 1.00 91.69 207 GLY A O 1
ATOM 1623 N N . CYS A 1 208 ? 17.726 1.512 -20.914 1.00 90.81 208 CYS A N 1
ATOM 1624 C CA . CYS A 1 208 ? 17.233 1.237 -19.568 1.00 90.81 208 CYS A CA 1
ATOM 1625 C C . CYS A 1 208 ? 15.875 1.926 -19.312 1.00 90.81 208 CYS A C 1
ATOM 1627 O O . CYS A 1 208 ? 15.671 3.108 -19.623 1.00 90.81 208 CYS A O 1
ATOM 1629 N N . SER A 1 209 ? 14.937 1.214 -18.686 1.00 86.56 209 SER A N 1
ATOM 1630 C CA . SER A 1 209 ? 13.673 1.787 -18.206 1.00 86.56 209 SER A CA 1
ATOM 1631 C C . SER A 1 209 ? 13.895 2.896 -17.172 1.00 86.56 209 SER A C 1
ATOM 1633 O O . SER A 1 209 ? 13.067 3.799 -17.073 1.00 86.56 209 SER A O 1
ATOM 1635 N N . ARG A 1 210 ? 15.028 2.867 -16.450 1.00 84.50 210 ARG A N 1
ATOM 1636 C CA . ARG A 1 210 ? 15.443 3.883 -15.463 1.00 84.50 210 ARG A CA 1
ATOM 1637 C C . ARG A 1 210 ? 16.299 5.010 -16.034 1.00 84.50 210 ARG A C 1
ATOM 1639 O O . ARG A 1 210 ? 16.744 5.853 -15.261 1.00 84.50 210 ARG A O 1
ATOM 1646 N N . PHE A 1 211 ? 16.540 5.037 -17.346 1.00 83.81 211 PHE A N 1
ATOM 1647 C CA . PHE A 1 211 ? 17.358 6.078 -17.970 1.00 83.81 211 PHE A CA 1
ATOM 1648 C C . PHE A 1 211 ? 16.842 7.478 -17.591 1.00 83.81 211 PHE A C 1
ATOM 1650 O O . PHE A 1 211 ? 15.670 7.787 -17.820 1.00 83.81 211 PHE A O 1
ATOM 1657 N N . GLY A 1 212 ? 17.705 8.294 -16.978 1.00 77.06 212 GLY A N 1
ATOM 1658 C CA . GLY A 1 212 ? 17.396 9.643 -16.482 1.00 77.06 212 GLY A CA 1
ATOM 1659 C C . GLY A 1 212 ? 16.751 9.711 -15.088 1.00 77.06 212 GLY A C 1
ATOM 1660 O O . GLY A 1 212 ? 16.859 10.742 -14.433 1.00 77.06 212 GLY A O 1
ATOM 1661 N N . ALA A 1 213 ? 16.119 8.635 -14.609 1.00 74.56 213 ALA A N 1
ATOM 1662 C CA . ALA A 1 213 ? 15.629 8.533 -13.227 1.00 74.56 213 ALA A CA 1
ATOM 1663 C C . ALA A 1 213 ? 16.726 8.053 -12.265 1.00 74.56 213 ALA A C 1
ATOM 1665 O O . ALA A 1 213 ? 16.751 8.436 -11.101 1.00 74.56 213 ALA A O 1
ATOM 1666 N N . ASP A 1 214 ? 17.628 7.215 -12.770 1.00 74.75 214 ASP A N 1
ATOM 1667 C CA . ASP A 1 214 ? 18.853 6.805 -12.104 1.00 74.75 214 ASP A CA 1
ATOM 1668 C C . ASP A 1 214 ? 20.044 7.481 -12.803 1.00 74.75 214 ASP A C 1
ATOM 1670 O O . ASP A 1 214 ? 20.390 7.080 -13.921 1.00 74.75 214 ASP A O 1
ATOM 1674 N N . PRO A 1 215 ? 20.669 8.503 -12.186 1.00 76.19 215 PRO A N 1
ATOM 1675 C CA . PRO A 1 215 ? 21.809 9.208 -12.773 1.00 76.19 215 PRO A CA 1
ATOM 1676 C C . PRO A 1 215 ? 23.000 8.292 -13.067 1.00 76.19 215 PRO A C 1
ATOM 1678 O O . PRO A 1 215 ? 23.828 8.613 -13.915 1.00 76.19 215 PRO A O 1
ATOM 1681 N N . SER A 1 216 ? 23.086 7.143 -12.391 1.00 81.88 216 SER A N 1
ATOM 1682 C CA . SER A 1 216 ? 24.165 6.176 -12.583 1.00 81.88 216 SER A CA 1
ATOM 1683 C C . SER A 1 216 ? 23.945 5.250 -13.783 1.00 81.88 216 SER A C 1
ATOM 1685 O O . SER A 1 216 ? 24.852 4.501 -14.150 1.00 81.88 216 SER A O 1
ATOM 1687 N N . CYS A 1 217 ? 22.778 5.291 -14.442 1.00 86.75 217 CYS A N 1
ATOM 1688 C CA . CYS A 1 217 ? 22.420 4.349 -15.500 1.00 86.75 217 CYS A CA 1
ATOM 1689 C C . CYS A 1 217 ? 22.069 5.024 -16.839 1.00 86.75 217 CYS A C 1
ATOM 1691 O O . CYS A 1 217 ? 20.918 5.384 -17.091 1.00 86.75 217 CYS A O 1
ATOM 1693 N N . ASP A 1 218 ? 23.037 5.053 -17.756 1.00 90.50 218 ASP A N 1
ATOM 1694 C CA . ASP A 1 218 ? 22.914 5.542 -19.139 1.00 90.50 218 ASP A CA 1
ATOM 1695 C C . ASP A 1 218 ? 22.851 4.410 -20.186 1.00 90.50 218 ASP A C 1
ATOM 1697 O O . ASP A 1 218 ? 22.917 4.669 -21.387 1.00 90.50 218 ASP A O 1
ATOM 1701 N N . PHE A 1 219 ? 22.719 3.153 -19.742 1.00 91.94 219 PHE A N 1
ATOM 1702 C CA . PHE A 1 219 ? 22.883 1.994 -20.616 1.00 91.94 219 PHE A CA 1
ATOM 1703 C C . PHE A 1 219 ? 21.921 2.016 -21.808 1.00 91.94 219 PHE A C 1
ATOM 1705 O O . PHE A 1 219 ? 20.692 2.050 -21.649 1.00 91.94 219 PHE A O 1
ATOM 1712 N N . THR A 1 220 ? 22.511 1.912 -22.997 1.00 91.44 220 THR A N 1
ATOM 1713 C CA . THR A 1 220 ? 21.825 1.712 -24.270 1.00 91.44 220 THR A CA 1
ATOM 1714 C C . THR A 1 220 ? 22.551 0.644 -25.089 1.00 91.44 220 THR A C 1
ATOM 1716 O O . THR A 1 220 ? 23.752 0.429 -24.933 1.00 91.44 220 THR A O 1
ATOM 1719 N N . ARG A 1 221 ? 21.812 -0.066 -25.943 1.00 90.94 221 ARG A N 1
ATOM 1720 C CA . ARG A 1 221 ? 22.319 -1.117 -26.832 1.00 90.94 221 ARG A CA 1
ATOM 1721 C C . ARG A 1 221 ? 21.589 -1.033 -28.167 1.00 90.94 221 ARG A C 1
ATOM 1723 O O . ARG A 1 221 ? 20.370 -0.865 -28.196 1.00 90.94 221 ARG A O 1
ATOM 1730 N N . ASP A 1 222 ? 22.318 -1.180 -29.269 1.00 87.38 222 ASP A N 1
ATOM 1731 C CA . ASP A 1 222 ? 21.700 -1.262 -30.594 1.00 87.38 222 ASP A CA 1
ATOM 1732 C C . ASP A 1 222 ? 20.782 -2.495 -30.668 1.00 87.38 222 ASP A C 1
ATOM 1734 O O . ASP A 1 222 ? 21.160 -3.608 -30.291 1.00 87.38 222 ASP A O 1
ATOM 1738 N N . ARG A 1 223 ? 19.559 -2.298 -31.164 1.00 82.25 223 ARG A N 1
ATOM 1739 C CA . ARG A 1 223 ? 18.586 -3.371 -31.372 1.00 82.25 223 ARG A CA 1
ATOM 1740 C C . AR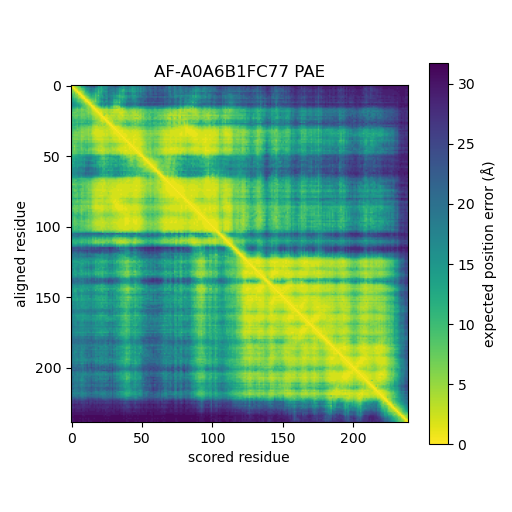G A 1 223 ? 19.053 -4.371 -32.438 1.00 82.25 223 ARG A C 1
ATOM 1742 O O . ARG A 1 223 ? 18.713 -5.548 -32.342 1.00 82.25 223 ARG A O 1
ATOM 1749 N N . ARG A 1 224 ? 19.830 -3.940 -33.438 1.00 73.12 224 ARG A N 1
ATOM 1750 C CA . ARG A 1 224 ? 20.349 -4.798 -34.525 1.00 73.12 224 ARG A CA 1
ATOM 1751 C C . ARG A 1 224 ? 21.449 -5.749 -34.061 1.00 73.12 224 ARG A C 1
ATOM 1753 O O . ARG A 1 224 ? 21.610 -6.813 -34.647 1.00 73.12 224 ARG A O 1
ATOM 1760 N N . ALA A 1 225 ? 22.166 -5.384 -33.002 1.00 65.19 225 ALA A N 1
ATOM 1761 C CA . ALA A 1 225 ? 23.200 -6.212 -32.389 1.00 65.19 225 ALA A CA 1
ATOM 1762 C C . ALA A 1 225 ? 22.631 -7.273 -31.424 1.00 65.19 225 ALA A C 1
ATOM 1764 O O . ALA A 1 225 ? 23.397 -8.032 -30.835 1.00 65.19 225 ALA A O 1
ATOM 1765 N N . ASP A 1 226 ? 21.305 -7.335 -31.237 1.00 63.91 226 ASP A N 1
ATOM 1766 C CA . ASP A 1 226 ? 20.658 -8.262 -30.309 1.00 63.91 226 ASP A CA 1
ATOM 1767 C C . ASP A 1 226 ? 20.378 -9.636 -30.964 1.00 63.91 226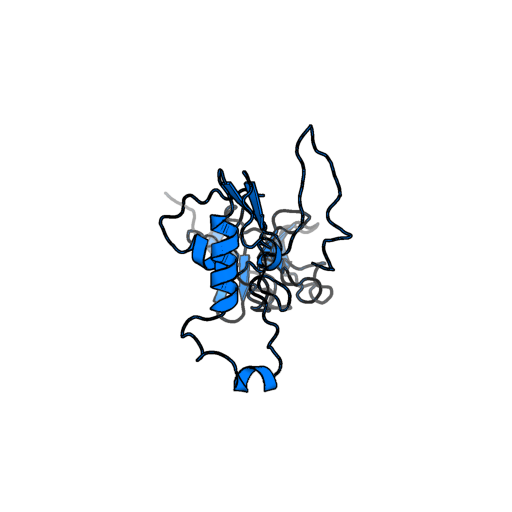 ASP A C 1
ATOM 1769 O O . ASP A 1 226 ? 19.519 -9.739 -31.852 1.00 63.91 226 ASP A O 1
ATOM 1773 N N . PRO A 1 227 ? 21.024 -10.728 -30.509 1.00 57.00 227 PRO A N 1
ATOM 1774 C CA . PRO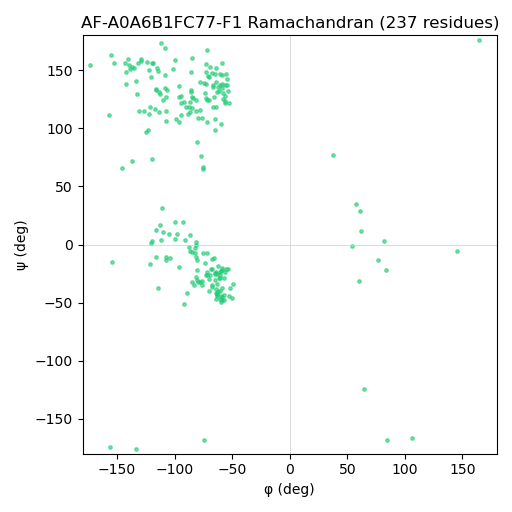 A 1 227 ? 20.824 -12.061 -31.077 1.00 57.00 227 PRO A CA 1
ATOM 1775 C C . PRO A 1 227 ? 19.385 -12.593 -30.928 1.00 57.00 227 PRO A C 1
ATOM 1777 O O . PRO A 1 227 ? 18.985 -13.496 -31.668 1.00 57.00 227 PRO A O 1
ATOM 1780 N N . ARG A 1 228 ? 18.562 -12.035 -30.024 1.00 58.22 228 ARG A N 1
ATOM 1781 C CA . ARG A 1 228 ? 17.144 -12.415 -29.861 1.00 58.22 228 ARG A CA 1
ATOM 1782 C C . ARG A 1 228 ? 16.227 -11.736 -30.881 1.00 58.22 228 ARG A C 1
ATOM 1784 O O . ARG A 1 228 ? 15.210 -12.323 -31.259 1.00 58.22 228 ARG A O 1
ATOM 1791 N N . ALA A 1 229 ? 16.585 -10.549 -31.375 1.00 52.69 229 ALA A N 1
ATOM 1792 C CA . ALA A 1 229 ? 15.816 -9.840 -32.402 1.00 52.69 229 ALA A CA 1
ATOM 1793 C C . ALA A 1 229 ? 15.856 -10.575 -33.756 1.00 52.69 229 ALA A C 1
ATOM 1795 O O . ALA A 1 229 ? 14.841 -10.642 -34.449 1.00 52.69 229 ALA A O 1
ATOM 1796 N N . ALA A 1 230 ? 16.984 -11.219 -34.078 1.00 48.59 230 ALA A N 1
ATOM 1797 C CA . ALA A 1 230 ? 17.159 -12.026 -35.289 1.00 48.59 230 ALA A CA 1
ATOM 1798 C C . ALA A 1 230 ? 16.314 -13.320 -35.312 1.00 48.59 230 ALA A C 1
ATOM 1800 O O . ALA A 1 230 ? 16.045 -13.865 -36.382 1.00 48.59 230 ALA A O 1
ATOM 1801 N N . ARG A 1 231 ? 15.871 -13.824 -34.147 1.00 48.97 231 ARG A N 1
ATOM 1802 C CA . ARG A 1 231 ? 15.014 -15.023 -34.053 1.00 48.97 231 ARG A CA 1
ATOM 1803 C C . ARG A 1 231 ? 13.536 -14.737 -34.317 1.00 48.97 231 ARG A C 1
ATOM 1805 O O . ARG A 1 231 ? 12.849 -15.608 -34.837 1.00 48.97 231 ARG A O 1
ATOM 1812 N N . ARG A 1 232 ? 13.038 -13.535 -34.000 1.00 46.53 232 ARG A N 1
ATOM 1813 C CA . ARG A 1 232 ? 11.620 -13.178 -34.217 1.00 46.53 232 ARG A CA 1
ATOM 1814 C C . ARG A 1 232 ? 11.268 -12.952 -35.689 1.00 46.53 232 ARG A C 1
ATOM 1816 O O . ARG A 1 232 ? 10.131 -13.191 -36.069 1.00 46.53 232 ARG A O 1
ATOM 1823 N N . THR A 1 233 ? 12.226 -12.559 -36.525 1.00 44.19 233 THR A N 1
ATOM 1824 C CA . THR A 1 233 ? 12.003 -12.323 -37.963 1.00 44.19 233 THR A CA 1
ATOM 1825 C C . THR A 1 233 ? 12.008 -13.594 -38.817 1.00 44.19 233 THR A C 1
ATOM 1827 O O . THR A 1 233 ? 11.603 -13.538 -39.971 1.00 44.19 233 THR A O 1
ATOM 1830 N N . ARG A 1 234 ? 12.419 -14.751 -38.275 1.00 43.09 234 ARG A N 1
ATOM 1831 C CA . ARG A 1 234 ? 12.446 -16.037 -39.004 1.00 43.09 234 ARG A CA 1
ATOM 1832 C C . ARG A 1 234 ? 11.254 -16.964 -38.713 1.00 43.09 234 ARG A C 1
ATOM 1834 O O . ARG A 1 234 ? 11.250 -18.088 -39.195 1.00 43.09 234 ARG A O 1
ATOM 1841 N N . GLY A 1 235 ? 10.263 -16.520 -37.934 1.00 42.16 235 GLY A N 1
ATOM 1842 C CA . GLY A 1 235 ? 9.172 -17.369 -37.425 1.00 42.16 235 GLY A CA 1
ATOM 1843 C C . GLY A 1 235 ? 7.754 -17.038 -37.904 1.00 42.16 235 GLY A C 1
ATOM 1844 O O . GLY A 1 235 ? 6.805 -17.538 -37.313 1.00 42.16 235 GLY A O 1
ATOM 1845 N N . GLN A 1 236 ? 7.580 -16.198 -38.927 1.00 43.03 236 GLN A N 1
ATOM 1846 C CA . GLN A 1 236 ? 6.260 -15.884 -39.492 1.00 43.03 236 GLN A CA 1
ATOM 1847 C C . GLN A 1 236 ? 6.323 -15.872 -41.025 1.00 43.03 236 GLN A C 1
ATOM 1849 O O . GLN A 1 236 ? 6.278 -14.834 -41.674 1.00 43.03 236 GLN A O 1
ATOM 1854 N N . VAL A 1 237 ? 6.451 -17.063 -41.602 1.00 35.47 237 VAL A N 1
ATOM 1855 C CA . VAL A 1 237 ? 5.913 -17.355 -42.932 1.00 35.47 237 VAL A CA 1
ATOM 1856 C C . VAL A 1 237 ? 5.019 -18.569 -42.724 1.00 35.47 237 VAL A C 1
ATOM 1858 O O . VAL A 1 237 ? 5.504 -19.687 -42.574 1.00 35.47 237 VAL A O 1
ATOM 1861 N N . ILE A 1 238 ? 3.725 -18.307 -42.567 1.00 37.84 238 ILE A N 1
ATOM 1862 C CA . ILE A 1 238 ? 2.678 -19.329 -42.596 1.00 37.84 238 ILE A CA 1
ATOM 1863 C C . ILE A 1 238 ? 2.346 -19.539 -44.086 1.00 37.84 238 ILE A C 1
ATOM 1865 O O . ILE A 1 238 ? 2.104 -18.526 -44.749 1.00 37.84 238 ILE A O 1
ATOM 1869 N N . PRO A 1 239 ? 2.383 -20.769 -44.631 1.00 39.88 239 PRO A N 1
ATOM 1870 C CA . PRO A 1 239 ? 1.691 -21.089 -45.877 1.00 39.88 239 PRO A CA 1
ATOM 1871 C C . PRO A 1 239 ? 0.170 -21.125 -45.679 1.00 39.88 239 PRO A C 1
ATOM 1873 O O . PRO A 1 239 ? -0.278 -21.612 -44.615 1.00 39.88 239 PRO A O 1
#

Foldseek 3Di:
DVVCVPPPDCDDDPPDHDDDDQLVRCPPAADQEAEAPQQFPDCPGQVHPDDDDPVVVVVDDPDDPDDSVVSVVSVVSRQVRHPHYYHYYADLWGGHPVVVVLVVDPPDPDDDDDDPDDRNVLFDQQQPPRSWTWDADPDDRKTATPPPPVGGQIWDADPVNPFTWHAHPVPGIDTSDPPDPDDFDADPQPSRFGWDWDADPVGIWTATPCCPVDPRGGDIGRPVPDPVSVVVVVPDDDD

pLDDT: mean 78.74, std 14.0, range [35.47, 92.62]

Nearest PDB structures (foldseek):
  4rul-assembly1_A  TM=2.630E-01  e=8.259E-03  Escherichia coli DH1
  8ji0-assembly1_A  TM=2.500E-01  e=3.858E+00  Escherichia coli K-12
  2b92-assembly1_B  TM=2.308E-01  e=3.412E+00  Homo sapiens
  2bc9-assembly1_A-2  TM=2.489E-01  e=7.134E+00  Homo sapiens

Radius of gyration: 25.35 Å; Cα contacts (8 Å, |Δi|>4): 320; chains: 1; bounding box: 52×43×85 Å

Sequence (239 aa):
LSRYRQSLPSVQVRDRTLQQSTVHSAKGREADYVVVLDLKDERRGFPSQFEDDPLLDLVAPPMEAHEFAEERRLFYVALTRARHGVYLIADPLRPSPFVTELLEHSGTDLRLVGDVAVSPREMVRCPRCEGGRLIQARRGQSLRCSLAPHCDYFASRCACGAGHILVGDDFGVRCTNAGCHAAPEHCPRCYSGVLVERHGPYGPFWGCSRFGADPSCDFTRDRRADPRAARRTRGQVIP

Mean predicted aligned error: 12.87 Å

Secondary structure (DSSP, 8-state):
-TTTTTTS----BTTB------TGGGTT--EEEEEEEEEBSSTTSSS--PPPPTTGGGTSPPPPSSTTHHHHHHHHHHHHTEEEEEEEEE-TTSB-HHHHHHHHSTT------SSSS--TTT-PBPTTTSS-BEEE-SSSS-EEETTTTT---EEPBPTTSSSBEEEETTTEEEESSTT----PPBPTTTSSSBEEEEEETTEEEEEETTBTTBTT---EEESTT-TTHHHHTTS----